Protein 8IPK (pdb70)

Structure (mmCIF, N/CA/C/O backbone):
data_8IPK
#
_entry.id   8IPK
#
_cell.length_a   70.506
_cell.length_b   70.506
_cell.length_c   134.674
_cell.angle_alpha   90.00
_cell.angle_beta   90.00
_cell.angle_gamma   120.00
#
_symmetry.space_group_name_H-M   'P 31 2 1'
#
loop_
_entity.id
_entity.type
_entity.pdbx_description
1 polymer '12S rRNA N4-methylcytidine (m4C) methyltransferase'
2 non-polymer S-ADENOSYLMETHIONINE
3 non-polymer GLYCEROL
4 water water
#
loop_
_atom_site.group_PDB
_atom_site.id
_atom_site.type_symbol
_atom_site.label_atom_id
_atom_site.label_alt_id
_atom_site.label_comp_id
_atom_site.label_asym_id
_atom_site.label_entity_id
_atom_site.label_seq_id
_atom_site.pdbx_PDB_ins_code
_atom_site.Cartn_x
_atom_site.Cartn_y
_atom_site.Cartn_z
_atom_site.occupancy
_atom_site.B_iso_or_equiv
_atom_site.auth_seq_id
_atom_site.auth_comp_id
_atom_site.auth_asym_id
_atom_site.auth_atom_id
_atom_site.pdbx_PDB_model_num
ATOM 1 N N . PRO A 1 5 ? -29.628 16.007 29.011 1.00 69.89 5 PRO A N 1
ATOM 2 C CA . PRO A 1 5 ? -30.887 15.597 28.380 1.00 66.34 5 PRO A CA 1
ATOM 3 C C . PRO A 1 5 ? -31.866 16.770 28.234 1.00 67.76 5 PRO A C 1
ATOM 4 O O . PRO A 1 5 ? -31.894 17.658 29.089 1.00 75.94 5 PRO A O 1
ATOM 8 N N . VAL A 1 6 ? -32.662 16.767 27.168 1.00 53.33 6 VAL A N 1
ATOM 9 C CA . VAL A 1 6 ? -33.403 17.956 26.762 1.00 43.57 6 VAL A CA 1
ATOM 10 C C . VAL A 1 6 ? -34.724 18.040 27.515 1.00 40.60 6 VAL A C 1
ATOM 11 O O . VAL A 1 6 ? -35.509 17.085 27.534 1.00 43.15 6 VAL A O 1
ATOM 15 N N . MET A 1 7 ? -34.976 19.196 28.139 1.00 34.65 7 MET A N 1
ATOM 16 C CA . MET A 1 7 ? -36.263 19.480 28.771 1.00 40.99 7 MET A CA 1
ATOM 17 C C . MET A 1 7 ? -36.687 18.361 29.719 1.00 41.10 7 MET A C 1
ATOM 18 O O . MET A 1 7 ? -37.857 17.972 29.773 1.00 37.65 7 MET A O 1
ATOM 23 N N . VAL A 1 8 ? -35.721 17.836 30.477 1.00 42.49 8 VAL A N 1
ATOM 24 C CA . VAL A 1 8 ? -35.997 16.697 31.352 1.00 42.06 8 VAL A CA 1
ATOM 25 C C . VAL A 1 8 ? -37.164 17.010 32.273 1.00 40.78 8 VAL A C 1
ATOM 26 O O . VAL A 1 8 ? -38.120 16.232 32.382 1.00 37.88 8 VAL A O 1
ATOM 30 N N . ASP A 1 9 ? -37.105 18.163 32.941 1.00 43.15 9 ASP A N 1
ATOM 31 C CA . ASP A 1 9 ? -38.164 18.548 33.870 1.00 44.05 9 ASP A CA 1
ATOM 32 C C . ASP A 1 9 ? -39.518 18.592 33.173 1.00 34.88 9 ASP A C 1
ATOM 33 O O . ASP A 1 9 ? -40.523 18.106 33.706 1.00 39.86 9 ASP A O 1
ATOM 38 N N . GLU A 1 10 ? -39.566 19.184 31.980 1.00 36.93 10 GLU A N 1
ATOM 39 C CA . GLU A 1 10 ? -40.829 19.274 31.257 1.00 39.87 10 GLU A CA 1
ATOM 40 C C . GLU A 1 10 ? -41.314 17.896 30.826 1.00 33.69 10 GLU A C 1
ATOM 41 O O . GLU A 1 10 ? -42.511 17.597 30.920 1.00 35.78 10 GLU A O 1
ATOM 47 N N . VAL A 1 11 ? -40.396 17.040 30.369 1.00 34.98 11 VAL A N 1
ATOM 48 C CA . VAL A 1 11 ? -40.768 15.677 29.994 1.00 34.96 11 VAL A CA 1
ATOM 49 C C . VAL A 1 11 ? -41.413 14.957 31.169 1.00 36.17 11 VAL A C 1
ATOM 50 O O . VAL A 1 11 ? -42.516 14.406 31.055 1.00 33.28 11 VAL A O 1
ATOM 54 N N . VAL A 1 12 ? -40.726 14.934 32.315 1.00 38.30 12 VAL A N 1
ATOM 55 C CA . VAL A 1 12 ? -41.267 14.242 33.480 1.00 37.50 12 VAL A CA 1
ATOM 56 C C . VAL A 1 12 ? -42.581 14.875 33.902 1.00 41.11 12 VAL A C 1
ATOM 57 O O . VAL A 1 12 ? -43.533 14.180 34.278 1.00 43.96 12 VAL A O 1
ATOM 61 N N . HIS A 1 13 ? -42.656 16.206 33.832 1.00 38.92 13 HIS A N 1
ATOM 62 C CA . HIS A 1 13 ? -43.893 16.901 34.163 1.00 44.14 13 HIS A CA 1
ATOM 63 C C . HIS A 1 13 ? -45.028 16.470 33.242 1.00 46.18 13 HIS A C 1
ATOM 64 O O . HIS A 1 13 ? -46.123 16.127 33.704 1.00 48.72 13 HIS A O 1
ATOM 71 N N . CYS A 1 14 ? -44.777 16.473 31.931 1.00 46.15 14 CYS A N 1
ATOM 72 C CA . CYS A 1 14 ? -45.803 16.072 30.976 1.00 40.06 14 CYS A CA 1
ATOM 73 C C . CYS A 1 14 ? -46.169 14.605 31.131 1.00 40.97 14 CYS A C 1
ATOM 74 O O . CYS A 1 14 ? -47.342 14.243 31.019 1.00 47.54 14 CYS A O 1
ATOM 77 N N . LEU A 1 15 ? -45.182 13.733 31.363 1.00 35.42 15 LEU A N 1
ATOM 78 C CA . LEU A 1 15 ? -45.511 12.325 31.567 1.00 35.75 15 LEU A CA 1
ATOM 79 C C . LEU A 1 15 ? -46.273 12.113 32.863 1.00 39.15 15 LEU A C 1
ATOM 80 O O . LEU A 1 15 ? -47.139 11.230 32.937 1.00 40.27 15 LEU A O 1
ATOM 85 N N . SER A 1 16 ? -45.959 12.901 33.888 1.00 41.48 16 SER A N 1
ATOM 86 C CA . SER A 1 16 ? -46.589 12.795 35.201 1.00 42.06 16 SER A CA 1
ATOM 87 C C . SER A 1 16 ? -46.657 11.349 35.703 1.00 41.84 16 SER A C 1
ATOM 88 O O . SER A 1 16 ? -47.748 10.813 35.916 1.00 44.10 16 SER A O 1
ATOM 91 N N . PRO A 1 17 ? -45.511 10.694 35.897 1.00 40.52 17 PRO A N 1
ATOM 92 C CA . PRO A 1 17 ? -45.528 9.292 36.338 1.00 37.07 17 PRO A CA 1
ATOM 93 C C . PRO A 1 17 ? -46.103 9.156 37.738 1.00 39.88 17 PRO A C 1
ATOM 94 O O . PRO A 1 17 ? -45.737 9.900 38.649 1.00 42.24 17 PRO A O 1
ATOM 98 N N . GLN A 1 18 ? -46.992 8.183 37.905 1.00 34.09 18 GLN A N 1
ATOM 99 C CA . GLN A 1 18 ? -47.584 7.868 39.193 1.00 41.08 18 GLN A CA 1
ATOM 100 C C . GLN A 1 18 ? -47.289 6.418 39.561 1.00 45.45 18 GLN A C 1
ATOM 101 O O . GLN A 1 18 ? -46.855 5.612 38.734 1.00 43.86 18 GLN A O 1
ATOM 107 N N . LYS A 1 19 ? -47.520 6.105 40.835 1.00 39.44 19 LYS A N 1
ATOM 108 C CA . LYS A 1 19 ? -47.360 4.754 41.352 1.00 43.36 19 LYS A CA 1
ATOM 109 C C . LYS A 1 19 ? -48.184 3.750 40.547 1.00 43.66 19 LYS A C 1
ATOM 110 O O . LYS A 1 19 ? -49.347 3.993 40.221 1.00 44.23 19 LYS A O 1
ATOM 116 N N . GLY A 1 20 ? -47.573 2.611 40.229 1.00 37.32 20 GLY A N 1
ATOM 117 C CA . GLY A 1 20 ? -48.278 1.521 39.575 1.00 41.07 20 GLY A CA 1
ATOM 118 C C . GLY A 1 20 ? -48.443 1.639 38.075 1.00 41.59 20 GLY A C 1
ATOM 119 O O . GLY A 1 20 ? -49.138 0.809 37.479 1.00 46.26 20 GLY A O 1
ATOM 120 N N . GLN A 1 21 ? -47.824 2.629 37.442 1.00 36.11 21 GLN A N 1
ATOM 121 C CA . GLN A 1 21 ? -48.015 2.893 36.023 1.00 35.72 21 GLN A CA 1
ATOM 122 C C . GLN A 1 21 ? -46.889 2.276 35.187 1.00 38.43 21 GLN A C 1
ATOM 123 O O . GLN A 1 21 ? -45.861 1.833 35.710 1.00 33.96 21 GLN A O 1
ATOM 129 N N . ILE A 1 22 ? -47.105 2.249 33.863 1.00 31.09 22 ILE A N 1
ATOM 130 C CA . ILE A 1 22 ? -46.242 1.551 32.911 1.00 26.33 22 ILE A CA 1
ATOM 131 C C . ILE A 1 22 ? -45.874 2.505 31.781 1.00 27.66 22 ILE A C 1
ATOM 132 O O . ILE A 1 22 ? -46.754 3.169 31.223 1.00 28.52 22 ILE A O 1
ATOM 137 N N . PHE A 1 23 ? -44.586 2.527 31.409 1.00 26.29 23 PHE A N 1
ATOM 138 C CA . PHE A 1 23 ? -44.047 3.500 30.460 1.00 27.96 23 PHE A CA 1
ATOM 139 C C . PHE A 1 23 ? -43.183 2.837 29.400 1.00 29.48 23 PHE A C 1
ATOM 140 O O . PHE A 1 23 ? -42.594 1.773 29.622 1.00 26.50 23 PHE A O 1
ATOM 148 N N . LEU A 1 24 ? -43.128 3.486 28.235 1.00 24.88 24 LEU A N 1
ATOM 149 C CA . LEU A 1 24 ? -42.231 3.118 27.145 1.00 22.82 24 LEU A CA 1
ATOM 150 C C . LEU A 1 24 ? -41.396 4.336 26.773 1.00 25.14 24 LEU A C 1
ATOM 151 O O . LEU A 1 24 ? -41.935 5.357 26.338 1.00 25.46 24 LEU A O 1
ATOM 156 N N . ASP A 1 25 ? -40.088 4.225 26.942 1.00 22.92 25 ASP A N 1
ATOM 157 C CA . ASP A 1 25 ? -39.140 5.223 26.473 1.00 23.96 25 ASP A CA 1
ATOM 158 C C . ASP A 1 25 ? -38.594 4.650 25.167 1.00 25.82 25 ASP A C 1
ATOM 159 O O . ASP A 1 25 ? -37.804 3.702 25.184 1.00 24.22 25 ASP A O 1
ATOM 164 N N . MET A 1 26 ? -39.065 5.185 24.028 1.00 22.40 26 MET A N 1
ATOM 165 C CA . MET A 1 26 ? -38.679 4.636 22.730 1.00 21.53 26 MET A CA 1
ATOM 166 C C . MET A 1 26 ? -37.282 5.046 22.291 1.00 23.54 26 MET A C 1
ATOM 167 O O . MET A 1 26 ? -36.788 4.512 21.289 1.00 21.71 26 MET A O 1
ATOM 172 N N . THR A 1 27 ? -36.629 5.940 23.032 1.00 17.23 27 THR A N 1
ATOM 173 C CA . THR A 1 27 ? -35.369 6.541 22.641 1.00 18.71 27 THR A CA 1
ATOM 174 C C . THR A 1 27 ? -34.479 6.647 23.879 1.00 18.67 27 THR A C 1
ATOM 175 O O . THR A 1 27 ? -34.107 7.731 24.321 1.00 19.45 27 THR A O 1
ATOM 179 N N . PHE A 1 28 ? -34.142 5.493 24.463 1.00 20.53 28 PHE A N 1
ATOM 180 C CA . PHE A 1 28 ? -33.499 5.495 25.773 1.00 23.06 28 PHE A CA 1
ATOM 181 C C . PHE A 1 28 ? -32.219 6.330 25.776 1.00 21.78 28 PHE A C 1
ATOM 182 O O . PHE A 1 28 ? -31.956 7.068 26.732 1.00 21.22 28 PHE A O 1
ATOM 190 N N . GLY A 1 29 ? -31.408 6.228 24.724 1.00 20.48 29 GLY A N 1
ATOM 191 C CA . GLY A 1 29 ? -30.202 7.053 24.666 1.00 21.65 29 GLY A CA 1
ATOM 192 C C . GLY A 1 29 ? -29.244 6.762 25.817 1.00 24.34 29 GLY A C 1
ATOM 193 O O . GLY A 1 29 ? -28.890 5.614 26.092 1.00 21.34 29 GLY A O 1
ATOM 194 N N . SER A 1 30 ? -28.810 7.811 26.513 1.00 25.59 30 SER A N 1
ATOM 195 C CA . SER A 1 30 ? -27.961 7.617 27.685 1.00 25.82 30 SER A CA 1
ATOM 196 C C . SER A 1 30 ? -28.763 7.318 28.940 1.00 29.12 30 SER A C 1
ATOM 197 O O . SER A 1 30 ? -28.171 7.117 30.004 1.00 28.82 30 SER A O 1
ATOM 200 N N . GLY A 1 31 ? -30.086 7.276 28.839 1.00 26.45 31 GLY A N 1
ATOM 201 C CA . GLY A 1 31 ? -30.926 7.003 29.969 1.00 26.24 31 GLY A CA 1
ATOM 202 C C . GLY A 1 31 ? -31.356 8.219 30.749 1.00 29.50 31 GLY A C 1
ATOM 203 O O . GLY A 1 31 ? -31.986 8.060 31.799 1.00 27.42 31 GLY A O 1
ATOM 204 N N . GLY A 1 32 ? -31.033 9.425 30.270 1.00 29.62 32 GLY A N 1
ATOM 205 C CA . GLY A 1 32 ? -31.309 10.623 31.050 1.00 30.90 32 GLY A CA 1
ATOM 206 C C . GLY A 1 32 ? -32.767 10.744 31.435 1.00 26.64 32 GLY A C 1
ATOM 207 O O . GLY A 1 32 ? -33.101 10.922 32.607 1.00 26.65 32 GLY A O 1
ATOM 208 N N . HIS A 1 33 ? -33.662 10.641 30.452 1.00 22.04 33 HIS A N 1
ATOM 209 C CA . HIS A 1 33 ? -35.080 10.788 30.756 1.00 24.07 33 HIS A CA 1
ATOM 210 C C . HIS A 1 33 ? -35.591 9.625 31.587 1.00 27.22 33 HIS A C 1
ATOM 211 O O . HIS A 1 33 ? -36.330 9.836 32.553 1.00 28.74 33 HIS A O 1
ATOM 218 N N . THR A 1 34 ? -35.218 8.390 31.230 1.00 25.00 34 THR A N 1
ATOM 219 C CA . THR A 1 34 ? -35.696 7.245 32.002 1.00 21.59 34 THR A CA 1
ATOM 220 C C . THR A 1 34 ? -35.275 7.345 33.464 1.00 25.72 34 THR A C 1
ATOM 221 O O . THR A 1 34 ? -36.069 7.049 34.360 1.00 26.24 34 THR A O 1
ATOM 225 N N . LYS A 1 35 ? -34.035 7.770 33.727 1.00 29.02 35 LYS A N 1
ATOM 226 C CA . LYS A 1 35 ? -33.592 7.904 35.113 1.00 29.20 35 LYS A CA 1
ATOM 227 C C . LYS A 1 35 ? -34.388 8.981 35.841 1.00 32.18 35 LYS A C 1
ATOM 228 O O . LYS A 1 35 ? -34.784 8.796 36.997 1.00 32.71 35 LYS A O 1
ATOM 234 N N . ALA A 1 36 ? -34.641 10.110 35.175 1.00 30.29 36 ALA A N 1
ATOM 235 C CA . ALA A 1 36 ? -35.424 11.174 35.800 1.00 34.49 36 ALA A CA 1
ATOM 236 C C . ALA A 1 36 ? -36.841 10.711 36.115 1.00 36.09 36 ALA A C 1
ATOM 237 O O . ALA A 1 36 ? -37.401 11.073 37.159 1.00 33.67 36 ALA A O 1
ATOM 239 N N . ILE A 1 37 ? -37.439 9.908 35.228 1.00 30.03 37 ILE A N 1
ATOM 240 C CA . ILE A 1 37 ? -38.753 9.344 35.527 1.00 29.72 37 ILE A CA 1
ATOM 241 C C . ILE A 1 37 ? -38.681 8.470 36.776 1.00 32.81 37 ILE A C 1
ATOM 242 O O . ILE A 1 37 ? -39.526 8.573 37.674 1.00 30.92 37 ILE A O 1
ATOM 247 N N . LEU A 1 38 ? -37.653 7.614 36.861 1.00 30.30 38 LEU A N 1
ATOM 248 C CA . LEU A 1 38 ? -37.512 6.725 38.014 1.00 29.45 38 LEU A CA 1
ATOM 249 C C . LEU A 1 38 ? -37.297 7.504 39.305 1.00 35.80 38 LEU A C 1
ATOM 250 O O . LEU A 1 38 ? -37.826 7.132 40.358 1.00 39.81 38 LEU A O 1
ATOM 255 N N . GLN A 1 39 ? -36.497 8.568 39.253 1.00 37.46 39 GLN A N 1
ATOM 256 C CA . GLN A 1 39 ? -36.299 9.381 40.446 1.00 42.81 39 GLN A CA 1
ATOM 257 C C . GLN A 1 39 ? -37.601 10.027 40.898 1.00 44.11 39 GLN A C 1
ATOM 258 O O . GLN A 1 39 ? -37.820 10.199 42.100 1.00 46.06 39 GLN A O 1
ATOM 264 N N . LYS A 1 40 ? -38.479 10.377 39.957 1.00 38.99 40 LYS A N 1
ATOM 265 C CA . LYS A 1 40 ? -39.764 10.962 40.326 1.00 40.43 40 LYS A CA 1
ATOM 266 C C . LYS A 1 40 ? -40.680 9.917 40.945 1.00 44.02 40 LYS A C 1
ATOM 267 O O . LYS A 1 40 ? -41.305 10.159 41.984 1.00 44.21 40 LYS A O 1
ATOM 273 N N . GLU A 1 41 ? -40.774 8.748 40.318 1.00 35.67 41 GLU A N 1
ATOM 274 C CA . GLU A 1 41 ? -41.621 7.674 40.824 1.00 38.89 41 GLU A CA 1
ATOM 275 C C . GLU A 1 41 ? -40.937 6.362 40.475 1.00 37.38 41 GLU A C 1
ATOM 276 O O . GLU A 1 41 ? -40.853 6.008 39.301 1.00 35.12 41 GLU A O 1
ATOM 282 N N . SER A 1 42 ? -40.450 5.645 41.486 1.00 35.57 42 SER A N 1
ATOM 283 C CA . SER A 1 42 ? -39.758 4.391 41.232 1.00 36.52 42 SER A CA 1
ATOM 284 C C . SER A 1 42 ? -40.691 3.190 41.176 1.00 39.42 42 SER A 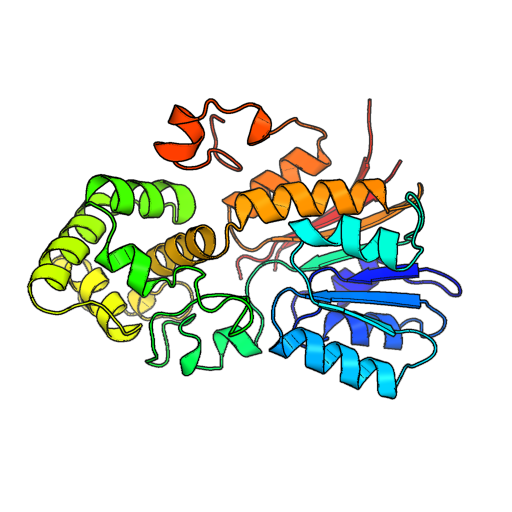C 1
ATOM 285 O O . SER A 1 42 ? -40.282 2.134 40.680 1.00 42.63 42 SER A O 1
ATOM 288 N N . ASP A 1 43 ? -41.926 3.309 41.668 1.00 37.24 43 ASP A N 1
ATOM 289 C CA . ASP A 1 43 ? -42.860 2.180 41.626 1.00 40.74 43 ASP A CA 1
ATOM 290 C C . ASP A 1 43 ? -43.561 2.155 40.269 1.00 37.28 43 ASP A C 1
ATOM 291 O O . ASP A 1 43 ? -44.758 2.418 40.133 1.00 41.25 43 ASP A O 1
ATOM 296 N N . ILE A 1 44 ? -42.783 1.814 39.246 1.00 35.14 44 ILE A N 1
ATOM 297 C CA . ILE A 1 44 ? -43.258 1.807 37.869 1.00 29.62 44 ILE A CA 1
ATOM 298 C C . ILE A 1 44 ? -42.655 0.611 37.145 1.00 37.17 44 ILE A C 1
ATOM 299 O O . ILE A 1 44 ? -41.775 -0.083 37.654 1.00 31.79 44 ILE A O 1
ATOM 304 N N . VAL A 1 45 ? -43.143 0.381 35.935 1.00 32.67 45 VAL A N 1
ATOM 305 C CA . VAL A 1 45 ? -42.492 -0.508 34.981 1.00 32.01 45 VAL A CA 1
ATOM 306 C C . VAL A 1 45 ? -42.224 0.321 33.737 1.00 31.39 45 VAL A C 1
ATOM 307 O O . VAL A 1 45 ? -43.109 1.057 33.286 1.00 30.27 45 VAL A O 1
ATOM 311 N N . LEU A 1 46 ? -41.006 0.226 33.199 1.00 27.30 46 LEU A N 1
ATOM 312 C CA . LEU A 1 46 ? -40.610 1.038 32.059 1.00 24.08 46 LEU A CA 1
ATOM 313 C C . LEU A 1 46 ? -39.849 0.173 31.063 1.00 25.27 46 LEU A C 1
ATOM 314 O O . LEU A 1 46 ? -38.829 -0.433 31.413 1.00 26.80 46 LEU A O 1
ATOM 319 N N . TYR A 1 47 ? -40.361 0.106 29.838 1.00 23.67 47 TYR A N 1
ATOM 320 C CA . TYR A 1 47 ? -39.664 -0.524 28.726 1.00 22.71 47 TYR A CA 1
ATOM 321 C C . TYR A 1 47 ? -38.786 0.511 28.047 1.00 28.48 47 TYR A C 1
ATOM 322 O O . TYR A 1 47 ? -39.270 1.589 27.668 1.00 24.75 47 TYR A O 1
ATOM 331 N N . ALA A 1 48 ? -37.500 0.182 27.907 1.00 26.97 48 ALA A N 1
ATOM 332 C CA . ALA A 1 48 ? -36.484 1.104 27.403 1.00 23.70 48 ALA A CA 1
ATOM 333 C C . ALA A 1 48 ? -35.957 0.570 26.075 1.00 26.00 48 ALA A C 1
ATOM 334 O O . ALA A 1 48 ? -35.239 -0.437 26.044 1.00 22.36 48 ALA A O 1
ATOM 336 N N . LEU A 1 49 ? -36.308 1.248 24.985 1.00 20.44 49 LEU A N 1
ATOM 337 C CA . LEU A 1 49 ? -35.962 0.832 23.633 1.00 19.54 49 LEU A CA 1
ATOM 338 C C . LEU A 1 49 ? -34.920 1.763 23.019 1.00 18.06 49 LEU A C 1
ATOM 339 O O . LEU A 1 49 ? -34.940 2.981 23.244 1.00 21.96 49 LEU A O 1
ATOM 344 N N . ASP A 1 50 ? -34.037 1.191 22.194 1.00 18.13 50 ASP A N 1
ATOM 345 C CA . ASP A 1 50 ? -33.155 2.005 21.357 1.00 20.76 50 ASP A CA 1
ATOM 346 C C . ASP A 1 50 ? -32.651 1.129 20.221 1.00 18.42 50 ASP A C 1
ATOM 347 O O . ASP A 1 50 ? -32.415 -0.062 20.414 1.00 17.74 50 ASP A O 1
ATOM 352 N N . ARG A 1 51 ? -32.458 1.722 19.039 1.00 17.56 51 ARG A N 1
ATOM 353 C CA . ARG A 1 51 ? -31.858 0.949 17.951 1.00 16.10 51 ARG A CA 1
ATOM 354 C C . ARG A 1 51 ? -30.349 0.840 18.067 1.00 16.80 51 ARG A C 1
ATOM 355 O O . ARG A 1 51 ? -29.744 0.002 17.380 1.00 17.97 51 ARG A O 1
ATOM 363 N N . ASP A 1 52 ? -29.735 1.648 18.919 1.00 17.76 52 ASP A N 1
ATOM 364 C CA . ASP A 1 52 ? -28.279 1.683 19.025 1.00 16.56 52 ASP A CA 1
ATOM 365 C C . ASP A 1 52 ? -27.799 0.690 20.085 1.00 17.11 52 ASP A C 1
ATOM 366 O O . ASP A 1 52 ? -28.145 0.846 21.263 1.00 18.75 52 ASP A O 1
ATOM 371 N N . PRO A 1 53 ? -26.980 -0.314 19.724 1.00 18.04 53 PRO A N 1
ATOM 372 C CA . PRO A 1 53 ? -26.365 -1.184 20.748 1.00 19.39 53 PRO A CA 1
ATOM 373 C C . PRO A 1 53 ? -25.755 -0.457 21.935 1.00 23.14 53 PRO A C 1
ATOM 374 O O . PRO A 1 53 ? -25.871 -0.925 23.076 1.00 20.68 53 PRO A O 1
ATOM 378 N N . THR A 1 54 ? -25.082 0.666 21.700 1.00 23.94 54 THR A N 1
ATOM 379 C CA . THR A 1 54 ? -24.465 1.389 22.808 1.00 22.27 54 THR A CA 1
ATOM 380 C C . THR A 1 54 ? -25.514 1.871 23.805 1.00 17.82 54 THR A C 1
ATOM 381 O O . THR A 1 54 ? -25.325 1.757 25.020 1.00 20.58 54 THR A O 1
ATOM 385 N N . ALA A 1 55 ? -26.633 2.405 23.313 1.00 20.93 55 ALA A N 1
ATOM 386 C CA . ALA A 1 55 ? -27.693 2.842 24.220 1.00 22.12 55 ALA A CA 1
ATOM 387 C C . ALA A 1 55 ? -28.367 1.657 24.896 1.00 22.21 55 ALA A C 1
ATOM 388 O O . ALA A 1 55 ? -28.669 1.705 26.094 1.00 19.90 55 ALA A O 1
ATOM 390 N N . TYR A 1 56 ? -28.628 0.590 24.134 1.00 20.64 56 TYR A N 1
ATOM 391 C CA . TYR A 1 56 ? -29.277 -0.590 24.699 1.00 20.21 56 TYR A CA 1
ATOM 392 C C . TYR A 1 56 ? -28.458 -1.176 25.849 1.00 21.93 56 TYR A C 1
ATOM 393 O O . TYR A 1 56 ? -29.016 -1.606 26.870 1.00 21.31 56 TYR A O 1
ATOM 402 N N . ALA A 1 57 ? -27.125 -1.205 25.710 1.00 21.36 57 ALA A N 1
ATOM 403 C CA . ALA A 1 57 ? -26.317 -1.754 26.803 1.00 21.83 57 ALA A CA 1
ATOM 404 C C . ALA A 1 57 ? -26.409 -0.888 28.058 1.00 23.60 57 ALA A C 1
ATOM 405 O O . ALA A 1 57 ? -26.338 -1.408 29.179 1.00 23.18 57 ALA A O 1
ATOM 407 N N . LEU A 1 58 ? -26.554 0.431 27.900 1.00 23.11 58 LEU A N 1
ATOM 408 C CA . LEU A 1 58 ? -26.774 1.264 29.079 1.00 23.98 58 LEU A CA 1
ATOM 409 C C . LEU A 1 58 ? -28.109 0.940 29.728 1.00 20.80 58 LEU A C 1
ATOM 410 O O . LEU A 1 58 ? -28.210 0.916 30.956 1.00 24.21 58 LEU A O 1
ATOM 415 N N . ALA A 1 59 ? -29.139 0.677 28.919 1.00 19.85 59 ALA A N 1
ATOM 416 C CA . ALA A 1 59 ? -30.435 0.271 29.463 1.00 24.14 59 ALA A CA 1
ATOM 417 C C . ALA A 1 59 ? -30.346 -1.064 30.197 1.00 27.01 59 ALA A C 1
ATOM 418 O O . ALA A 1 59 ? -30.983 -1.244 31.242 1.00 21.74 59 ALA A O 1
ATOM 420 N N . GLU A 1 60 ? -29.578 -2.023 29.662 1.00 21.84 60 GLU A N 1
ATOM 421 C CA . GLU A 1 60 ? -29.393 -3.282 30.381 1.00 22.34 60 GLU A CA 1
ATOM 422 C C . GLU A 1 60 ? -28.685 -3.056 31.716 1.00 23.61 60 GLU A C 1
ATOM 423 O O . GLU A 1 60 ? -29.071 -3.639 32.739 1.00 24.63 60 GLU A O 1
ATOM 429 N N . HIS A 1 61 ? -27.633 -2.228 31.724 1.00 24.73 61 HIS A N 1
ATOM 430 C CA . HIS A 1 61 ? -26.962 -1.888 32.979 1.00 29.29 61 HIS A CA 1
ATOM 431 C C . HIS A 1 61 ? -27.949 -1.290 33.977 1.00 25.37 61 HIS A C 1
ATOM 432 O O . HIS A 1 61 ? -27.982 -1.677 35.151 1.00 26.69 61 HIS A O 1
ATOM 439 N N . LEU A 1 62 ? -28.765 -0.341 33.517 1.00 25.67 62 LEU A N 1
ATOM 440 C CA . LEU A 1 62 ? -29.732 0.285 34.405 1.00 26.29 62 LEU A CA 1
ATOM 441 C C . LEU A 1 62 ? -30.707 -0.749 34.955 1.00 27.68 62 LEU A C 1
ATOM 442 O O . LEU A 1 62 ? -31.110 -0.675 36.123 1.00 26.24 62 LEU A O 1
ATOM 447 N N . SER A 1 63 ? -31.071 -1.744 34.135 1.00 27.28 63 SER A N 1
ATOM 448 C CA . SER A 1 63 ? -31.936 -2.819 34.611 1.00 25.43 63 SER A CA 1
ATOM 449 C C . SER A 1 63 ? -31.296 -3.650 35.719 1.00 27.55 63 SER A C 1
ATOM 450 O O . SER A 1 63 ? -32.016 -4.329 36.466 1.00 27.74 63 SER A O 1
ATOM 453 N N . GLU A 1 64 ? -29.967 -3.616 35.850 1.00 27.38 64 GLU A N 1
ATOM 454 C CA . GLU A 1 64 ? -29.342 -4.325 36.963 1.00 29.15 64 GLU A CA 1
ATOM 455 C C . GLU A 1 64 ? -29.494 -3.558 38.269 1.00 35.43 64 GLU A C 1
ATOM 456 O O . GLU A 1 64 ? -29.539 -4.169 39.346 1.00 32.36 64 GLU A O 1
ATOM 462 N N . LEU A 1 65 ? -29.583 -2.227 38.195 1.00 32.79 65 LEU A N 1
ATOM 463 C CA . LEU A 1 65 ? -29.881 -1.437 39.385 1.00 34.48 65 LEU A CA 1
ATOM 464 C C . LEU A 1 65 ? -31.377 -1.375 39.656 1.00 32.28 65 LEU A C 1
ATOM 465 O O . LEU A 1 65 ? -31.792 -1.342 40.816 1.00 35.77 65 LEU A O 1
ATOM 470 N N . TYR A 1 66 ? -32.205 -1.364 38.613 1.00 29.00 66 TYR A N 1
ATOM 471 C CA . TYR A 1 66 ? -33.660 -1.325 38.757 1.00 29.77 66 TYR A CA 1
ATOM 472 C C . TYR A 1 66 ? -34.276 -2.575 38.131 1.00 32.55 66 TYR A C 1
ATOM 473 O O . TYR A 1 66 ? -34.992 -2.485 37.122 1.00 37.79 66 TYR A O 1
ATOM 482 N N . PRO A 1 67 ? -34.030 -3.756 38.712 1.00 29.62 67 PRO A N 1
ATOM 483 C CA . PRO A 1 67 ? -34.538 -4.993 38.092 1.00 30.68 67 PRO A CA 1
ATOM 484 C C . PRO A 1 67 ? -36.052 -5.121 38.112 1.00 35.98 67 PRO A C 1
ATOM 485 O O . PRO A 1 67 ? -36.620 -5.702 37.181 1.00 29.94 67 PRO A O 1
ATOM 489 N N . LYS A 1 68 ? -36.728 -4.598 39.138 1.00 35.76 68 LYS A N 1
ATOM 490 C CA . LYS A 1 68 ? -38.188 -4.643 39.162 1.00 36.49 68 LYS A CA 1
ATOM 491 C C . LYS A 1 68 ? -38.795 -3.799 38.046 1.00 35.25 68 LYS A C 1
ATOM 492 O O . LYS A 1 68 ? -39.865 -4.132 37.527 1.00 41.54 68 LYS A O 1
ATOM 498 N N . GLN A 1 69 ? -38.125 -2.719 37.656 1.00 27.82 69 GLN A N 1
ATOM 499 C CA . GLN A 1 69 ? -38.717 -1.689 36.810 1.00 32.57 69 GLN A CA 1
ATOM 500 C C . GLN A 1 69 ? -38.349 -1.808 35.332 1.00 35.72 69 GLN A C 1
ATOM 501 O O . GLN A 1 69 ? -39.243 -1.811 34.479 1.00 35.02 69 GLN A O 1
ATOM 507 N N . ILE A 1 70 ? -37.056 -1.899 35.007 1.00 30.59 70 ILE A N 1
ATOM 508 C CA . ILE A 1 70 ? -36.572 -1.658 33.646 1.00 27.16 70 ILE A CA 1
ATOM 509 C C . ILE A 1 70 ? -36.607 -2.944 32.831 1.00 27.35 70 ILE A C 1
ATOM 510 O O . ILE A 1 70 ? -36.180 -4.007 33.297 1.00 29.29 70 ILE A O 1
ATOM 515 N N . ARG A 1 71 ? -37.102 -2.839 31.597 1.00 26.42 71 ARG A N 1
ATOM 516 C CA . ARG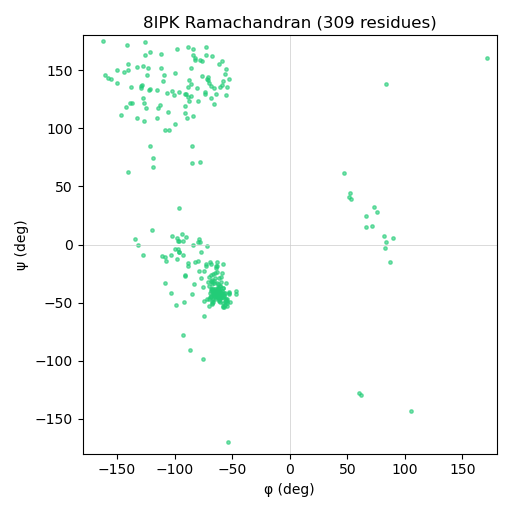 A 1 71 ? -37.044 -3.914 30.613 1.00 27.62 71 ARG A CA 1
ATOM 517 C C . ARG A 1 71 ? -36.405 -3.338 29.358 1.00 27.42 71 ARG A C 1
ATOM 518 O O . ARG A 1 71 ? -37.032 -2.548 28.639 1.00 24.07 71 ARG A O 1
ATOM 526 N N . ALA A 1 72 ? -35.155 -3.714 29.104 1.00 23.07 72 ALA A N 1
ATOM 527 C CA . ALA A 1 72 ? -34.396 -3.125 28.011 1.00 24.08 72 ALA A CA 1
ATOM 528 C C . ALA A 1 72 ? -34.658 -3.885 26.719 1.00 25.04 72 ALA A C 1
ATOM 529 O O . ALA A 1 72 ? -34.756 -5.114 26.716 1.00 25.86 72 ALA A O 1
ATOM 531 N N . MET A 1 73 ? -34.746 -3.145 25.618 1.00 20.96 73 MET A N 1
ATOM 532 C CA . MET A 1 73 ? -35.073 -3.707 24.314 1.00 23.00 73 MET A CA 1
ATOM 533 C C . MET A 1 73 ? -34.179 -3.087 23.254 1.00 21.41 73 MET A C 1
ATOM 534 O O . MET A 1 73 ? -33.994 -1.865 23.222 1.00 18.29 73 MET A O 1
ATOM 539 N N . LEU A 1 74 ? -33.650 -3.927 22.375 1.00 17.20 74 LEU A N 1
ATOM 540 C CA . LEU A 1 74 ? -32.776 -3.488 21.287 1.00 18.70 74 LEU A CA 1
ATOM 541 C C . LEU A 1 74 ? -33.563 -3.557 19.986 1.00 18.57 74 LEU A C 1
ATOM 542 O O . LEU A 1 74 ? -33.946 -4.642 19.538 1.00 18.63 74 LEU A O 1
ATOM 547 N N . GLY A 1 75 ? -33.812 -2.399 19.385 1.00 19.45 75 GLY A N 1
ATOM 548 C CA . GLY A 1 75 ? -34.599 -2.402 18.171 1.00 19.50 75 GLY A CA 1
ATOM 549 C C . GLY A 1 75 ? -34.994 -1.034 17.673 1.00 16.35 75 GLY A C 1
ATOM 550 O O . GLY A 1 75 ? -34.974 -0.047 18.415 1.00 18.02 75 GLY A O 1
ATOM 551 N N . GLN A 1 76 ? -35.346 -0.987 16.392 1.00 16.34 76 GLN A N 1
ATOM 552 C CA . GLN A 1 76 ? -35.846 0.210 15.745 1.00 19.34 76 GLN A CA 1
ATOM 553 C C . GLN A 1 76 ? -37.310 0.449 16.112 1.00 20.85 76 GLN A C 1
ATOM 554 O O . GLN A 1 76 ? -38.025 -0.466 16.536 1.00 20.25 76 GLN A O 1
ATOM 560 N N . PHE A 1 77 ? -37.754 1.705 15.951 1.00 17.96 77 PHE A N 1
ATOM 561 C CA . PHE A 1 77 ? -39.184 1.994 16.049 1.00 18.52 77 PHE A CA 1
ATOM 562 C C . PHE A 1 77 ? -39.983 0.990 15.229 1.00 20.03 77 PHE A C 1
ATOM 563 O O . PHE A 1 77 ? -41.034 0.505 15.664 1.00 20.67 77 PHE A O 1
ATOM 571 N N . SER A 1 78 ? -39.507 0.680 14.021 1.00 19.32 78 SER A N 1
ATOM 572 C CA . SER A 1 78 ? -40.264 -0.201 13.146 1.00 23.17 78 SER A CA 1
ATOM 573 C C . SER A 1 78 ? -40.299 -1.631 13.661 1.00 25.85 78 SER A C 1
ATOM 574 O O . SER A 1 78 ? -41.121 -2.421 13.186 1.00 23.78 78 SER A O 1
ATOM 577 N N . GLN A 1 79 ? -39.427 -1.978 14.609 1.00 19.24 79 GLN A N 1
ATOM 578 C CA . GLN A 1 79 ? -39.405 -3.299 15.213 1.00 22.16 79 GLN A CA 1
ATOM 579 C C . GLN A 1 79 ? -40.106 -3.322 16.563 1.00 24.03 79 GLN A C 1
ATOM 580 O O . GLN A 1 79 ? -40.260 -4.399 17.146 1.00 25.48 79 GLN A O 1
ATOM 586 N N . ALA A 1 80 ? -40.569 -2.164 17.050 1.00 21.04 80 ALA A N 1
ATOM 587 C CA . ALA A 1 80 ? -41.036 -2.061 18.430 1.00 22.78 80 ALA A CA 1
ATOM 588 C C . ALA A 1 80 ? -42.322 -2.853 18.655 1.00 28.82 80 ALA A C 1
ATOM 589 O O . ALA A 1 80 ? -42.492 -3.475 19.711 1.00 23.56 80 ALA A O 1
ATOM 591 N N . GLU A 1 81 ? -43.237 -2.854 17.681 1.00 24.37 81 GLU A N 1
ATOM 592 C CA . GLU A 1 81 ? -44.488 -3.583 17.870 1.00 27.86 81 GLU A CA 1
ATOM 593 C C . GLU A 1 81 ? -44.222 -5.071 18.059 1.00 25.09 81 GLU A C 1
ATOM 594 O O . GLU A 1 81 ? -44.782 -5.711 18.960 1.00 25.01 81 GLU A O 1
ATOM 600 N N . ALA A 1 82 ? -43.370 -5.639 17.204 1.00 22.77 82 ALA A N 1
ATOM 601 C CA . ALA A 1 82 ? -43.021 -7.053 17.331 1.00 28.01 82 ALA A CA 1
ATOM 602 C C . ALA A 1 82 ? -42.331 -7.336 18.660 1.00 32.40 82 ALA A C 1
ATOM 603 O O . ALA A 1 82 ? -42.633 -8.335 19.327 1.00 31.47 82 ALA A O 1
ATOM 605 N N . LEU A 1 83 ? -41.395 -6.470 19.054 1.00 26.30 83 LEU A N 1
ATOM 606 C CA . LEU A 1 83 ? -40.693 -6.645 20.320 1.00 27.95 83 LEU A CA 1
ATOM 607 C C . LEU A 1 83 ? -41.669 -6.631 21.489 1.00 30.39 83 LEU A C 1
ATOM 608 O O . LEU A 1 83 ? -41.614 -7.491 22.374 1.00 28.46 83 LEU A O 1
ATOM 613 N N . LEU A 1 84 ? -42.595 -5.676 21.494 1.00 29.70 84 LEU A N 1
ATOM 614 C CA . LEU A 1 84 ? -43.527 -5.570 22.609 1.00 28.20 84 LEU A CA 1
ATOM 615 C C . LEU A 1 84 ? -44.454 -6.777 22.671 1.00 32.65 84 LEU A C 1
ATOM 616 O O . LEU A 1 84 ? -44.728 -7.307 23.758 1.00 34.17 84 LEU A O 1
ATOM 621 N N . MET A 1 85 ? -44.947 -7.227 21.518 1.00 28.52 85 MET A N 1
ATOM 622 C CA . MET A 1 85 ? -45.833 -8.388 21.510 1.00 32.48 85 MET A CA 1
ATOM 623 C C . MET A 1 85 ? -45.102 -9.634 21.983 1.00 32.09 85 MET A C 1
ATOM 624 O O . MET A 1 85 ? -45.663 -10.454 22.723 1.00 32.51 85 MET A O 1
ATOM 629 N N . LYS A 1 86 ? -43.845 -9.793 21.574 1.00 31.02 86 LYS A N 1
ATOM 630 C CA . LYS A 1 86 ? -43.074 -10.944 22.025 1.00 33.77 86 LYS A CA 1
ATOM 631 C C . LYS A 1 86 ? -42.786 -10.865 23.518 1.00 29.53 86 LYS A C 1
ATOM 632 O O . LYS A 1 86 ? -42.699 -11.901 24.185 1.00 34.24 86 LYS A O 1
ATOM 638 N N . ALA A 1 87 ? -42.670 -9.653 24.062 1.00 33.36 87 ALA A N 1
ATOM 639 C CA . ALA A 1 87 ? -42.526 -9.441 25.501 1.00 39.61 87 ALA A CA 1
ATOM 640 C C . ALA A 1 87 ? -43.850 -9.556 26.260 1.00 38.98 87 ALA A C 1
ATOM 641 O O . ALA A 1 87 ? -43.876 -9.314 27.470 1.00 39.99 87 ALA A O 1
ATOM 643 N N . GLY A 1 88 ? -44.940 -9.913 25.590 1.00 34.60 88 GLY A N 1
ATOM 644 C CA . GLY A 1 88 ? -46.213 -10.068 26.261 1.00 40.94 88 GLY A CA 1
ATOM 645 C C . GLY A 1 88 ? -46.998 -8.791 26.461 1.00 38.65 88 GLY A C 1
ATOM 646 O O . GLY A 1 88 ? -48.076 -8.838 27.067 1.00 35.76 88 GLY A O 1
ATOM 647 N N . VAL A 1 89 ? -46.505 -7.654 25.979 1.00 34.12 89 VAL A N 1
ATOM 648 C CA . VAL A 1 89 ? -47.201 -6.387 26.170 1.00 38.74 89 VAL A CA 1
ATOM 649 C C . VAL A 1 89 ? -48.324 -6.296 25.146 1.00 35.73 89 VAL A C 1
ATOM 650 O O . VAL A 1 89 ? -48.082 -6.388 23.939 1.00 36.21 89 VAL A O 1
ATOM 654 N N . GLN A 1 90 ? -49.527 -6.114 25.618 1.00 34.47 90 GLN A N 1
ATOM 655 C CA . GLN A 1 90 ? -50.763 -5.962 24.870 1.00 36.05 90 GLN A CA 1
ATOM 656 C C . GLN A 1 90 ? -50.984 -4.505 24.464 1.00 35.52 90 GLN A C 1
ATOM 657 O O . GLN A 1 90 ? -50.524 -3.582 25.149 1.00 34.77 90 GLN A O 1
ATOM 663 N N . PRO A 1 91 ? -51.695 -4.278 23.359 1.00 38.45 91 PRO A N 1
ATOM 664 C CA . PRO A 1 91 ? -52.127 -2.912 23.023 1.00 38.02 91 PRO A CA 1
ATOM 665 C C . PRO A 1 91 ? -52.915 -2.274 24.160 1.00 33.41 91 PRO A C 1
ATOM 666 O O . PRO A 1 91 ? -53.568 -2.951 24.952 1.00 31.74 91 PRO A O 1
ATOM 670 N N . GLY A 1 92 ? -52.838 -0.951 24.245 1.00 32.27 92 GLY A N 1
ATOM 671 C CA . GLY A 1 92 ? -53.609 -0.245 25.251 1.00 32.92 92 GLY A CA 1
ATOM 672 C C . GLY A 1 92 ? -53.093 -0.390 26.666 1.00 31.29 92 GLY A C 1
ATOM 673 O O . GLY A 1 92 ? -53.882 -0.346 27.608 1.00 36.92 92 GLY A O 1
ATOM 674 N N . THR A 1 93 ? -51.781 -0.521 26.841 1.00 32.47 93 THR A N 1
ATOM 675 C CA . THR A 1 93 ? -51.166 -0.796 28.132 1.00 31.51 93 TH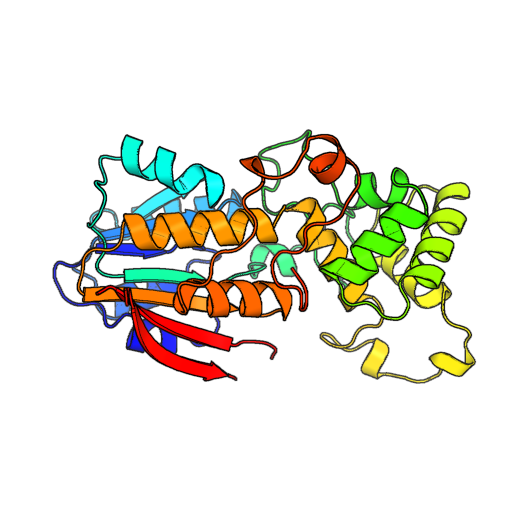R A CA 1
ATOM 676 C C . THR A 1 93 ? -50.520 0.426 28.780 1.00 30.23 93 THR A C 1
ATOM 677 O O . THR A 1 93 ? -50.651 0.625 29.991 1.00 30.93 93 THR A O 1
ATOM 681 N N . PHE A 1 94 ? -49.828 1.255 28.011 1.00 28.50 94 PHE A N 1
ATOM 682 C CA . PHE A 1 94 ? -48.910 2.233 28.586 1.00 30.10 94 PHE A CA 1
ATOM 683 C C . PHE A 1 94 ? -49.621 3.485 29.093 1.00 28.95 94 PHE A C 1
ATOM 684 O O . PHE A 1 94 ? -50.488 4.048 28.421 1.00 29.64 94 PHE A O 1
ATOM 692 N N . ASP A 1 95 ? -49.235 3.921 30.292 1.00 28.00 95 ASP A N 1
ATOM 693 C CA . ASP A 1 95 ? -49.622 5.239 30.781 1.00 30.09 95 ASP A CA 1
ATOM 694 C C . ASP A 1 95 ? -48.849 6.369 30.103 1.00 29.55 95 ASP A C 1
ATOM 695 O O . ASP A 1 95 ? -49.331 7.509 30.072 1.00 27.44 95 ASP A O 1
ATOM 700 N N . GLY A 1 96 ? -47.670 6.086 29.554 1.00 30.24 96 GLY A N 1
ATOM 701 C CA . GLY A 1 96 ? -46.898 7.112 28.879 1.00 27.40 96 GLY A CA 1
ATOM 702 C C . GLY A 1 96 ? -45.908 6.534 27.890 1.00 24.87 96 GLY A C 1
ATOM 703 O O . GLY A 1 96 ? -45.331 5.471 28.128 1.00 25.96 96 GLY A O 1
ATOM 704 N N . VAL A 1 97 ? -45.715 7.222 26.765 1.00 19.88 97 VAL A N 1
ATOM 705 C CA . VAL A 1 97 ? -44.704 6.858 25.778 1.00 21.28 97 VAL A CA 1
ATOM 706 C C . VAL A 1 97 ? -43.886 8.105 25.470 1.00 22.27 97 VAL A C 1
ATOM 707 O O . VAL A 1 97 ? -44.444 9.195 25.310 1.00 21.26 97 VAL A O 1
ATOM 711 N N . LEU A 1 98 ? -42.567 7.946 25.394 1.00 19.22 98 LEU A N 1
ATOM 712 C CA . LEU A 1 98 ? -41.646 9.058 25.194 1.00 16.61 98 LEU A CA 1
ATOM 713 C C . LEU A 1 98 ? -40.840 8.819 23.930 1.00 22.10 98 LEU A C 1
ATOM 714 O O . LEU A 1 98 ? -40.322 7.718 23.722 1.00 21.07 98 LEU A O 1
ATOM 719 N N . MET A 1 99 ? -40.722 9.853 23.099 1.00 18.94 99 MET A N 1
ATOM 720 C CA . MET A 1 99 ? -39.860 9.831 21.922 1.00 20.70 99 MET A CA 1
ATOM 721 C C . MET A 1 99 ? -39.056 11.126 21.906 1.00 24.29 99 MET A C 1
ATOM 722 O O . MET A 1 99 ? -39.602 12.203 21.638 1.00 28.36 99 MET A O 1
ATOM 727 N N . ASP A 1 100 ? -37.768 11.019 22.180 1.00 19.06 100 ASP A N 1
ATOM 728 C CA . ASP A 1 100 ? -36.830 12.138 22.141 1.00 19.89 100 ASP A CA 1
ATOM 729 C C . ASP A 1 100 ? -35.954 11.890 20.912 1.00 23.88 100 ASP A C 1
ATOM 730 O O . ASP A 1 100 ? -35.021 11.089 20.967 1.00 18.69 100 ASP A O 1
ATOM 735 N N . LEU A 1 101 ? -36.274 12.554 19.799 1.00 20.16 101 LEU A N 1
ATOM 736 C CA . LEU A 1 101 ? -35.789 12.100 18.497 1.00 17.31 101 LEU A CA 1
ATOM 737 C C . LEU A 1 101 ? -34.363 12.577 18.220 1.00 23.00 101 LEU A C 1
ATOM 738 O O . LEU A 1 101 ? -33.877 13.556 18.789 1.00 25.91 101 LEU A O 1
ATOM 743 N N . GLY A 1 102 ? -33.699 11.872 17.311 1.00 21.95 102 GLY A N 1
ATOM 744 C CA . GLY A 1 102 ? -32.383 12.287 16.848 1.00 26.18 102 GLY A CA 1
ATOM 745 C C . GLY A 1 102 ? -31.237 11.462 17.407 1.00 23.62 102 GLY A C 1
ATOM 746 O O . GLY A 1 102 ? -31.385 10.251 17.600 1.00 20.85 102 GLY A O 1
ATOM 747 N N . CYS A 1 103 ? -30.108 12.114 17.693 1.00 23.03 103 CYS A N 1
ATOM 748 C CA . CYS A 1 103 ? -28.873 11.462 18.126 1.00 23.94 103 CYS A CA 1
ATOM 749 C C . CYS A 1 103 ? -28.672 11.538 19.628 1.00 25.98 103 CYS A C 1
ATOM 750 O O . CYS A 1 103 ? -28.975 12.553 20.254 1.00 24.62 103 CYS A O 1
ATOM 753 N N . SER A 1 104 ? -28.049 10.497 20.176 1.00 19.52 104 SER A N 1
ATOM 754 C CA . SER A 1 104 ? -27.635 10.512 21.567 1.00 20.01 104 SER A CA 1
ATOM 755 C C . SER A 1 104 ? -26.283 11.205 21.718 1.00 22.31 104 SER A C 1
ATOM 756 O O . SER A 1 104 ? -25.542 11.423 20.748 1.00 21.50 104 SER A O 1
ATOM 759 N N . SER A 1 105 ? -25.986 11.573 22.966 1.00 22.82 105 SER A N 1
ATOM 760 C CA . SER A 1 105 ? -24.662 12.070 23.322 1.00 24.09 105 SER A CA 1
ATOM 761 C C . SER A 1 105 ? -23.568 11.100 22.883 1.00 29.75 105 SER A C 1
ATOM 762 O O . SER A 1 105 ? -22.515 11.525 22.393 1.00 30.98 105 SER A O 1
ATOM 765 N N . MET A 1 106 ? -23.795 9.788 23.051 1.00 27.24 106 MET A N 1
ATOM 766 C CA . MET A 1 106 ? -22.798 8.810 22.618 1.00 28.41 106 MET A CA 1
ATOM 767 C C . MET A 1 106 ? -22.557 8.886 21.113 1.00 24.70 106 MET A C 1
ATOM 768 O O . MET A 1 106 ? -21.415 8.800 20.657 1.00 29.32 106 MET A O 1
ATOM 773 N N . GLN A 1 107 ? -23.622 9.035 20.325 1.00 20.25 107 GLN A N 1
ATOM 774 C CA . GLN A 1 107 ? -23.462 9.097 18.876 1.00 22.74 107 GLN A CA 1
ATOM 775 C C . GLN A 1 107 ? -22.749 10.376 18.449 1.00 23.11 107 GLN A C 1
ATOM 776 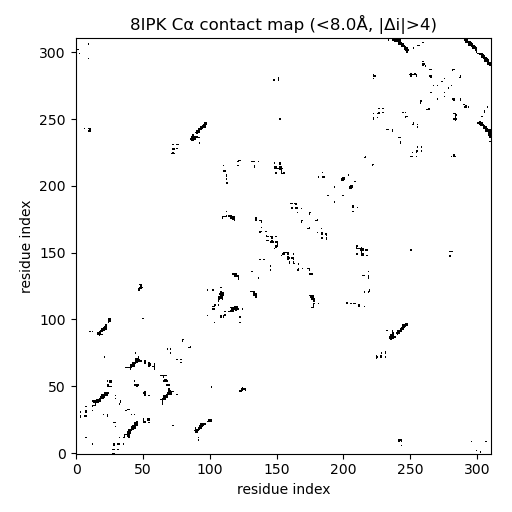O O . GLN A 1 107 ? -21.905 10.352 17.548 1.00 23.61 107 GLN A O 1
ATOM 782 N N . LEU A 1 108 ? -23.076 11.500 19.086 1.00 27.59 108 LEU A N 1
ATOM 783 C CA . LEU A 1 108 ? -22.493 12.779 18.697 1.00 29.04 108 LEU A CA 1
ATOM 784 C C . LEU A 1 108 ? -21.053 12.925 19.170 1.00 29.63 108 LEU A C 1
ATOM 785 O O . LEU A 1 108 ? -20.22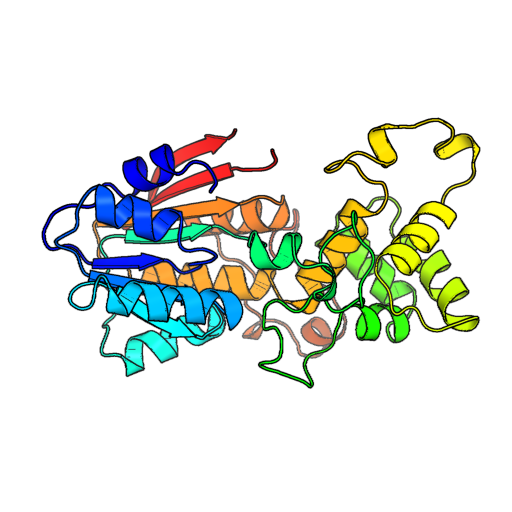6 13.505 18.460 1.00 36.61 108 LEU A O 1
ATOM 790 N N . ASP A 1 109 ? -20.730 12.410 20.355 1.00 31.44 109 ASP A N 1
ATOM 791 C CA . ASP A 1 109 ? -19.444 12.674 20.997 1.00 33.08 109 ASP A CA 1
ATOM 792 C C . ASP A 1 109 ? -18.417 11.576 20.778 1.00 37.82 109 ASP A C 1
ATOM 793 O O . ASP A 1 109 ? -17.313 11.658 21.331 1.00 34.93 109 ASP A O 1
ATOM 798 N N . THR A 1 110 ? -18.754 10.550 19.999 1.00 31.44 110 THR A N 1
ATOM 799 C CA . THR A 1 110 ? -17.826 9.489 19.637 1.00 31.97 110 THR A CA 1
ATOM 800 C C . THR A 1 110 ? -17.401 9.707 18.191 1.00 28.82 110 THR A C 1
ATOM 801 O O . THR A 1 110 ? -18.149 9.339 17.269 1.00 31.98 110 THR A O 1
ATOM 805 N N . PRO A 1 111 ? -16.234 10.307 17.939 1.00 29.95 111 PRO A N 1
ATOM 806 C CA . PRO A 1 111 ? -15.859 10.671 16.557 1.00 35.05 111 PRO A CA 1
ATOM 807 C C . PRO A 1 111 ? -15.890 9.516 15.576 1.00 30.11 111 PRO A C 1
ATOM 808 O O . PRO A 1 111 ? -16.203 9.726 14.397 1.00 30.98 111 PRO A O 1
ATOM 812 N N . GLU A 1 112 ? -15.577 8.298 16.028 1.00 28.25 112 GLU A N 1
ATOM 813 C CA . GLU A 1 112 ? -15.547 7.146 15.136 1.00 28.93 112 GLU A CA 1
ATOM 814 C C . GLU A 1 112 ? -16.917 6.809 14.545 1.00 30.88 112 GLU A C 1
ATOM 815 O O . GLU A 1 112 ? -16.980 6.111 13.528 1.00 33.85 112 GLU A O 1
ATOM 821 N N . ARG A 1 113 ? -18.015 7.288 15.138 1.00 25.83 113 ARG A N 1
ATOM 822 C CA . ARG A 1 113 ? -19.328 6.934 14.599 1.00 23.75 113 ARG A CA 1
ATOM 823 C C . ARG A 1 113 ? -19.721 7.809 13.418 1.00 26.53 113 ARG A C 1
ATOM 824 O O . ARG A 1 113 ? -20.665 7.471 12.699 1.00 25.13 113 ARG A O 1
ATOM 832 N N . GLY A 1 114 ? -19.036 8.929 13.225 1.00 28.23 114 GLY A N 1
ATOM 833 C CA . GLY A 1 114 ? -19.248 9.734 12.043 1.00 30.24 114 GLY A CA 1
ATOM 834 C C . GLY A 1 114 ? -20.501 10.572 12.022 1.00 31.98 114 GLY A C 1
ATOM 835 O O . GLY A 1 114 ? -21.003 10.869 10.937 1.00 28.60 114 GLY A O 1
ATOM 836 N N . PHE A 1 115 ? -21.017 10.990 13.184 1.00 23.69 115 PHE A N 1
ATOM 837 C CA . PHE A 1 115 ? -22.186 11.860 13.155 1.00 26.47 115 PHE A CA 1
ATOM 838 C C . PHE A 1 115 ? -21.846 13.349 13.142 1.00 31.17 115 PHE A C 1
ATOM 839 O O . PHE A 1 115 ? -22.644 14.143 12.632 1.00 28.49 115 PHE A O 1
ATOM 847 N N . SER A 1 116 ? -20.694 13.758 13.662 1.00 29.90 116 SER A N 1
ATOM 848 C CA . SER A 1 116 ? -20.529 15.166 13.990 1.00 40.03 116 SER A CA 1
ATOM 849 C C . SER A 1 116 ? -19.517 15.851 13.084 1.00 35.53 116 SER A C 1
ATOM 850 O O . SER A 1 116 ? -18.703 15.213 12.408 1.00 32.36 116 SER A O 1
ATOM 853 N N . LEU A 1 117 ? -19.573 17.180 13.108 1.00 44.91 117 LEU A N 1
ATOM 854 C CA . LEU A 1 117 ? -18.688 18.036 12.334 1.00 48.21 117 LEU A CA 1
ATOM 855 C C . LEU A 1 117 ? -17.486 18.521 13.128 1.00 55.21 117 LEU A C 1
ATOM 856 O O . LEU A 1 117 ? -16.598 19.150 12.550 1.00 65.50 117 LEU A O 1
ATOM 861 N N . ARG A 1 118 ? -17.437 18.243 14.431 1.00 57.99 118 ARG A N 1
ATOM 862 C CA . ARG A 1 118 ? -16.319 18.709 15.241 1.00 59.24 118 ARG A CA 1
ATOM 863 C C . ARG A 1 118 ? -15.069 17.883 14.967 1.00 59.69 118 ARG A C 1
ATOM 864 O O . ARG A 1 118 ? -14.058 18.406 14.486 1.00 57.43 118 ARG A O 1
ATOM 866 N N . LYS A 1 119 ? -15.126 16.584 15.245 1.00 53.02 119 LYS A N 1
ATOM 867 C CA . LYS A 1 119 ? -13.952 15.727 15.191 1.00 52.46 119 LYS A CA 1
ATOM 868 C C . LYS A 1 119 ? -14.049 14.758 14.018 1.00 40.83 119 LYS A C 1
ATOM 869 O O . LYS A 1 119 ? -15.126 14.233 13.714 1.00 38.33 119 LYS A O 1
ATOM 871 N N . ASP A 1 120 ? -12.913 14.527 13.361 1.00 33.90 120 ASP A N 1
ATOM 872 C CA . ASP A 1 120 ? -12.893 13.693 12.169 1.00 32.32 120 ASP A CA 1
ATOM 873 C C . ASP A 1 120 ? -13.103 12.232 12.537 1.00 34.55 120 ASP A C 1
ATOM 874 O O . ASP A 1 120 ? -12.611 11.754 13.561 1.00 30.55 120 ASP A O 1
ATOM 879 N N . GLY A 1 121 ? -13.838 11.522 11.688 1.00 30.58 121 GLY A N 1
ATOM 880 C CA . GLY A 1 121 ? -14.026 10.100 11.841 1.00 31.19 121 GLY A CA 1
ATOM 881 C C . GLY A 1 121 ? -14.513 9.480 10.550 1.00 29.28 121 GLY A C 1
ATOM 882 O O . GLY A 1 121 ? -14.784 10.180 9.566 1.00 28.19 121 GLY A O 1
ATOM 883 N N . PRO A 1 122 ? -14.630 8.152 10.521 1.00 27.74 122 PRO A N 1
ATOM 884 C CA . PRO A 1 122 ? -15.232 7.501 9.352 1.00 28.80 122 PRO A CA 1
ATOM 885 C C . PRO A 1 122 ? -16.646 8.022 9.126 1.00 24.71 122 PRO A C 1
ATOM 886 O O . PRO A 1 122 ? -17.395 8.266 10.075 1.00 25.12 122 PRO A O 1
ATOM 890 N N . LEU A 1 123 ? -16.995 8.219 7.849 1.00 23.19 123 LEU A N 1
ATOM 891 C CA . LEU A 1 123 ? -18.318 8.705 7.446 1.00 25.01 123 LEU A CA 1
ATOM 892 C C . LEU A 1 123 ? -19.322 7.548 7.521 1.00 27.19 123 LEU A C 1
ATOM 893 O O . LEU A 1 123 ? -19.810 7.010 6.522 1.00 26.83 123 LEU A O 1
ATOM 898 N N . ASP A 1 124 ? -19.623 7.164 8.761 1.00 26.73 124 ASP A N 1
ATOM 899 C CA . ASP A 1 124 ? -20.476 6.025 9.084 1.00 28.68 124 ASP A CA 1
ATOM 900 C C . ASP A 1 124 ? -21.919 6.491 9.254 1.00 22.03 124 ASP A C 1
ATOM 901 O O . ASP A 1 124 ? -22.738 6.325 8.345 1.00 20.80 124 ASP A O 1
ATOM 906 N N . MET A 1 125 ? -22.235 7.083 10.406 1.00 19.55 125 MET A N 1
ATOM 907 C CA . MET A 1 125 ? -23.507 7.764 10.656 1.00 20.23 125 MET A CA 1
ATOM 908 C C . MET A 1 125 ? -24.696 6.808 10.793 1.00 18.71 125 MET A C 1
ATOM 909 O O . MET A 1 125 ? -25.847 7.245 10.728 1.00 20.90 125 MET A O 1
ATOM 914 N N . ARG A 1 126 ? -24.456 5.513 10.995 1.00 19.16 126 ARG A N 1
ATOM 915 C CA . ARG A 1 126 ? -25.531 4.555 11.242 1.00 18.48 126 ARG A CA 1
ATOM 916 C C . ARG A 1 126 ? -25.851 4.506 12.732 1.00 20.40 126 ARG A C 1
ATOM 917 O O . ARG A 1 126 ? -24.968 4.238 13.556 1.00 18.79 126 ARG A O 1
ATOM 925 N N . MET A 1 127 ? -27.116 4.758 13.079 1.00 17.91 127 MET A N 1
ATOM 926 C CA . MET A 1 127 ? -27.496 4.739 14.490 1.00 15.76 127 MET A CA 1
ATOM 927 C C . MET A 1 127 ? -27.396 3.336 15.067 1.00 18.11 127 MET A C 1
ATOM 928 O O . MET A 1 127 ? -27.166 3.183 16.270 1.00 19.03 127 MET A O 1
ATOM 933 N N . ASP A 1 128 ? -27.511 2.313 14.220 1.00 17.88 128 ASP A N 1
ATOM 934 C CA . ASP A 1 128 ? -27.483 0.923 14.662 1.00 18.83 128 ASP A CA 1
ATOM 935 C C . ASP A 1 128 ? -26.075 0.419 14.953 1.00 21.62 128 ASP A C 1
ATOM 936 O O . ASP A 1 128 ? -25.920 -0.764 15.284 1.00 20.00 128 ASP A O 1
ATOM 941 N N . GLY A 1 129 ? -25.058 1.278 14.828 1.00 21.52 129 GLY A N 1
ATOM 942 C CA . GLY A 1 129 ? -23.693 0.877 15.138 1.00 19.58 129 GLY A CA 1
ATOM 943 C C . GLY A 1 129 ? -23.231 -0.282 14.266 1.00 24.84 129 GLY A C 1
ATOM 944 O O . GLY A 1 129 ? -23.323 -0.248 13.035 1.00 25.37 129 GLY A O 1
ATOM 945 N N . GLY A 1 130 ? -22.731 -1.328 14.915 1.00 20.68 130 GLY A N 1
ATOM 946 C CA . GLY A 1 130 ? -22.301 -2.539 14.252 1.00 24.22 130 GLY A CA 1
ATOM 947 C C . GLY A 1 130 ? -23.361 -3.606 14.090 1.00 23.60 130 GLY A C 1
ATOM 948 O O . GLY A 1 130 ? -23.041 -4.713 13.639 1.00 26.78 130 GLY A O 1
ATOM 949 N N . ARG A 1 131 ? -24.613 -3.307 14.441 1.00 26.38 131 ARG A N 1
ATOM 950 C CA . ARG A 1 131 ? -25.661 -4.324 14.443 1.00 25.00 131 ARG A CA 1
ATOM 951 C C . ARG A 1 131 ? -25.927 -4.863 13.042 1.00 25.40 131 ARG A C 1
ATOM 952 O O . ARG A 1 131 ? -26.152 -6.066 12.869 1.00 25.17 131 ARG A O 1
ATOM 960 N N . TYR A 1 132 ? -25.940 -3.982 12.031 1.00 20.82 132 TYR A N 1
ATOM 961 C CA . TYR A 1 132 ? -26.268 -4.344 10.651 1.00 21.77 132 TYR A CA 1
ATOM 962 C C . TYR A 1 132 ? -25.086 -3.980 9.758 1.00 22.70 132 TYR A C 1
ATOM 963 O O . TYR A 1 132 ? -25.060 -2.895 9.163 1.00 28.02 132 TYR A O 1
ATOM 972 N N . PRO A 1 133 ? -24.086 -4.855 9.649 1.00 26.16 133 PRO A N 1
ATOM 973 C CA . PRO A 1 133 ? -22.864 -4.473 8.924 1.00 34.94 133 PRO A CA 1
ATOM 974 C C . PRO A 1 133 ? -23.082 -4.174 7.443 1.00 34.29 133 PRO A C 1
ATOM 975 O O . PRO A 1 133 ? -22.284 -3.427 6.865 1.00 31.04 133 PRO A O 1
ATOM 979 N N . ASP A 1 134 ? -24.137 -4.695 6.817 1.00 26.61 134 ASP A N 1
ATOM 980 C CA . ASP A 1 134 ? -24.426 -4.390 5.418 1.00 31.19 134 ASP A CA 1
ATOM 981 C C . ASP A 1 134 ? -25.384 -3.211 5.243 1.00 30.96 134 ASP A C 1
ATOM 982 O O . ASP A 1 134 ? -25.750 -2.881 4.109 1.00 32.00 134 ASP A O 1
ATOM 987 N N . MET A 1 135 ? -25.796 -2.572 6.320 1.00 24.30 135 MET A N 1
ATOM 988 C CA . MET A 1 135 ? -26.552 -1.326 6.201 1.00 24.08 135 MET A CA 1
ATOM 989 C C . MET A 1 135 ? -25.669 -0.257 5.555 1.00 27.25 135 MET A C 1
ATOM 990 O O . MET A 1 135 ? -24.535 -0.049 6.010 1.00 21.23 135 MET A O 1
ATOM 995 N N . PRO A 1 136 ? -26.137 0.437 4.510 1.00 25.27 136 PRO A N 1
ATOM 996 C CA . PRO A 1 136 ? -25.292 1.463 3.877 1.00 23.19 136 PRO A CA 1
ATOM 997 C C . PRO A 1 136 ? -24.911 2.573 4.850 1.00 21.68 136 PRO A C 1
ATOM 998 O O . PRO A 1 136 ? -25.737 3.071 5.619 1.00 23.25 136 PRO A O 1
ATOM 1002 N N . THR A 1 137 ? -23.636 2.947 4.812 1.00 22.60 137 THR A N 1
ATOM 1003 C CA . THR A 1 137 ? -23.116 4.081 5.558 1.00 24.55 137 THR A CA 1
ATOM 1004 C C . THR A 1 137 ? -23.342 5.376 4.776 1.00 21.83 137 THR A C 1
ATOM 1005 O O . THR A 1 137 ? -23.647 5.367 3.584 1.00 24.47 137 THR A O 1
ATOM 1009 N N . ALA A 1 138 ? -23.138 6.504 5.456 1.00 20.76 138 ALA A N 1
ATOM 1010 C CA . ALA A 1 138 ? -23.127 7.787 4.756 1.00 22.01 138 ALA A CA 1
ATOM 1011 C C . ALA A 1 138 ? -22.069 7.807 3.655 1.00 25.62 138 ALA A C 1
ATOM 1012 O O . ALA A 1 138 ? -22.285 8.397 2.586 1.00 24.23 138 ALA A O 1
ATOM 1014 N N . ALA A 1 139 ? -20.908 7.185 3.904 1.00 21.42 139 ALA A N 1
ATOM 1015 C CA . ALA A 1 139 ? -19.870 7.104 2.877 1.00 21.78 139 ALA A CA 1
ATOM 1016 C C . ALA A 1 139 ? -20.356 6.327 1.660 1.00 27.63 139 ALA A C 1
ATOM 1017 O O . ALA A 1 139 ? -20.131 6.745 0.516 1.00 24.27 139 ALA A O 1
ATOM 1019 N N . ASP A 1 140 ? -21.010 5.183 1.885 1.00 24.53 140 ASP A N 1
ATOM 1020 C CA . ASP A 1 140 ? -21.575 4.425 0.775 1.00 28.07 140 ASP A CA 1
ATOM 1021 C C . ASP A 1 140 ? -22.467 5.308 -0.080 1.00 27.39 140 ASP A C 1
ATOM 1022 O O . ASP A 1 140 ? -22.398 5.272 -1.315 1.00 28.35 140 ASP A O 1
ATOM 1027 N N . VAL A 1 141 ? -23.285 6.139 0.572 1.00 24.53 141 VAL A N 1
ATOM 1028 C CA . VAL A 1 141 ? -24.293 6.932 -0.124 1.00 27.17 141 VAL A CA 1
ATOM 1029 C C . VAL A 1 141 ? -23.638 7.995 -1.001 1.00 27.79 141 VAL A C 1
ATOM 1030 O O . VAL A 1 141 ? -23.969 8.134 -2.188 1.00 25.88 141 VAL A O 1
ATOM 1034 N N . VAL A 1 142 ? -22.728 8.784 -0.425 1.00 27.26 142 VAL A N 1
ATOM 1035 C CA . VAL A 1 142 ? -22.145 9.882 -1.191 1.00 29.00 142 VAL A CA 1
ATOM 1036 C C . VAL A 1 142 ? -21.177 9.365 -2.238 1.00 29.41 142 VAL A C 1
ATOM 1037 O O . VAL A 1 142 ? -20.856 10.085 -3.191 1.00 29.27 142 VAL A O 1
ATOM 1041 N N . ASN A 1 143 ? -20.704 8.128 -2.101 1.00 25.91 143 ASN A N 1
ATOM 1042 C CA . ASN A 1 143 ? -19.840 7.589 -3.141 1.00 29.22 143 ASN A CA 1
ATOM 1043 C C . ASN A 1 143 ? -20.607 6.893 -4.255 1.00 31.03 143 ASN A C 1
ATOM 1044 O O . ASN A 1 143 ? -20.053 6.729 -5.342 1.00 31.60 143 ASN A O 1
ATOM 1049 N N . ALA A 1 144 ? -21.864 6.500 -4.036 1.00 29.49 144 ALA A N 1
ATOM 1050 C CA . ALA A 1 144 ? -22.572 5.695 -5.028 1.00 34.11 144 ALA A CA 1
ATOM 1051 C C . ALA A 1 144 ? -23.673 6.430 -5.779 1.00 33.65 144 ALA A C 1
ATOM 1052 O O . ALA A 1 144 ? -23.903 6.133 -6.952 1.00 29.51 144 ALA A O 1
ATOM 1054 N N . LEU A 1 145 ? -24.364 7.369 -5.149 1.00 31.03 145 LEU A N 1
ATOM 1055 C CA . LEU A 1 145 ? -25.544 7.957 -5.761 1.00 32.32 145 LEU A CA 1
ATOM 1056 C C . LEU A 1 145 ? -25.155 8.956 -6.842 1.00 32.00 145 LEU A C 1
ATOM 1057 O O . LEU A 1 145 ? -24.146 9.661 -6.724 1.00 34.05 145 LEU A O 1
ATOM 1062 N N . ASP A 1 146 ? -25.959 9.014 -7.903 1.00 31.77 146 ASP A N 1
ATOM 1063 C CA . ASP A 1 146 ? -25.691 9.990 -8.949 1.00 37.40 146 ASP A CA 1
ATOM 1064 C C . ASP A 1 146 ? -26.043 11.397 -8.459 1.00 35.34 146 ASP A C 1
ATOM 1065 O O . ASP A 1 146 ? -26.667 11.591 -7.409 1.00 31.61 146 ASP A O 1
ATOM 1070 N N . GLN A 1 147 ? -25.636 12.385 -9.256 1.00 33.89 147 GLN A N 1
ATOM 1071 C CA . GLN A 1 147 ? -25.697 13.782 -8.830 1.00 34.82 147 GLN A CA 1
ATOM 1072 C C . GLN A 1 147 ? -27.118 14.218 -8.509 1.00 29.96 147 GLN A C 1
ATOM 1073 O O . GLN A 1 147 ? -27.352 14.895 -7.500 1.00 28.74 147 GLN A O 1
ATOM 1079 N N . GLN A 1 148 ? -28.082 13.860 -9.368 1.00 28.78 148 GLN A N 1
ATOM 1080 C CA . GLN A 1 148 ? -29.467 14.276 -9.138 1.00 33.42 148 GLN A CA 1
ATOM 1081 C C . GLN A 1 148 ? -30.023 13.659 -7.863 1.00 30.80 148 GLN A C 1
ATOM 1082 O O . GLN A 1 148 ? -30.743 14.321 -7.103 1.00 29.63 148 GLN A O 1
ATOM 1084 N N . ALA A 1 149 ? -29.693 12.392 -7.609 1.00 32.25 149 ALA A N 1
ATOM 1085 C CA . ALA A 1 149 ? -30.170 11.723 -6.406 1.00 32.68 149 ALA A CA 1
ATOM 1086 C C . ALA A 1 149 ? -29.625 12.389 -5.148 1.00 32.94 149 ALA A C 1
ATOM 1087 O O . ALA A 1 149 ? -30.371 12.611 -4.189 1.00 25.82 149 ALA A O 1
ATOM 1089 N N . LEU A 1 150 ? -28.327 12.719 -5.134 1.00 25.35 150 LEU A N 1
ATOM 1090 C CA . LEU A 1 150 ? -27.750 13.390 -3.969 1.00 25.20 150 LEU A CA 1
ATOM 1091 C C . LEU A 1 150 ? -28.385 14.757 -3.747 1.00 23.66 150 LEU A C 1
ATOM 1092 O O . LEU A 1 150 ? -28.649 15.154 -2.605 1.00 24.54 150 LEU A O 1
ATOM 1097 N N . ALA A 1 151 ? -28.604 15.507 -4.829 1.00 27.89 151 ALA A N 1
ATOM 1098 C CA . ALA A 1 151 ? -29.249 16.805 -4.707 1.00 27.09 151 ALA A CA 1
ATOM 1099 C C . ALA A 1 151 ? -30.649 16.657 -4.127 1.00 26.40 151 ALA A C 1
ATOM 1100 O O . ALA A 1 151 ? -31.078 17.466 -3.291 1.00 24.99 151 ALA A O 1
ATOM 1102 N N . SER A 1 152 ? -31.374 15.624 -4.553 1.00 26.62 152 SER A N 1
ATOM 1103 C CA . SER A 1 152 ? -32.721 15.418 -4.036 1.00 27.87 152 SER A CA 1
ATOM 1104 C C . SER A 1 152 ? -32.688 15.145 -2.542 1.00 25.91 152 SER A C 1
ATOM 1105 O O . SER A 1 152 ? -33.479 15.712 -1.785 1.00 26.44 152 SER A O 1
ATOM 1108 N N . ILE A 1 153 ? -31.757 14.296 -2.095 1.00 24.34 153 ILE A N 1
ATOM 1109 C CA . ILE A 1 153 ? -31.653 13.998 -0.664 1.00 22.84 153 ILE A CA 1
ATOM 1110 C C . ILE A 1 153 ? -31.339 15.267 0.120 1.00 25.64 153 ILE A C 1
ATOM 1111 O O . ILE A 1 153 ? -32.002 15.588 1.116 1.00 26.39 153 ILE A O 1
ATOM 1116 N N . LEU A 1 154 ? -30.342 16.027 -0.336 1.00 26.99 154 LEU A N 1
ATOM 1117 C CA . LEU A 1 154 ? -29.983 17.252 0.376 1.00 19.86 154 LEU A CA 1
ATOM 1118 C C . LEU A 1 154 ? -31.142 18.240 0.393 1.00 24.44 154 LEU A C 1
ATOM 1119 O O . LEU A 1 154 ? -31.431 18.857 1.425 1.00 24.35 154 LEU A O 1
ATOM 1124 N N . ARG A 1 155 ? -31.807 18.418 -0.748 1.00 27.66 155 ARG A N 1
ATOM 1125 C CA . ARG A 1 155 ? -32.926 19.353 -0.800 1.00 28.34 155 ARG A CA 1
ATOM 1126 C C . ARG A 1 155 ? -34.084 18.862 0.060 1.00 27.42 155 ARG A C 1
ATOM 1127 O O . ARG A 1 155 ? -34.619 19.614 0.879 1.00 31.73 155 ARG A O 1
ATOM 1129 N N . THR A 1 156 ? -34.482 17.597 -0.107 1.00 26.74 156 THR A N 1
ATOM 1130 C CA . THR A 1 156 ? -35.677 17.106 0.582 1.00 31.02 156 THR A CA 1
ATOM 1131 C C . THR A 1 156 ? -35.447 16.982 2.086 1.00 23.95 156 THR A C 1
ATOM 1132 O O . THR A 1 156 ? -36.217 17.515 2.884 1.00 25.52 156 THR A O 1
ATOM 1136 N N . TYR A 1 157 ? -34.392 16.281 2.492 1.00 23.34 157 TYR A N 1
ATOM 1137 C CA . TYR A 1 157 ? -34.190 15.967 3.902 1.00 22.30 157 TYR A CA 1
ATOM 1138 C C . TYR A 1 157 ? -33.371 17.006 4.642 1.00 29.50 157 TYR A C 1
ATOM 1139 O O . TYR A 1 157 ? -33.509 17.134 5.865 1.00 28.42 157 TYR A O 1
ATOM 1148 N N . GLY A 1 158 ? -32.502 17.731 3.945 1.00 25.50 158 GLY A N 1
ATOM 1149 C CA . GLY A 1 158 ? -31.700 18.718 4.631 1.00 24.31 158 GLY A CA 1
ATOM 1150 C C . GLY A 1 158 ? -32.288 20.101 4.503 1.00 25.20 158 GLY A C 1
ATOM 1151 O O . GLY A 1 158 ? -31.874 21.018 5.210 1.00 25.07 158 GLY A O 1
ATOM 1152 N N . GLU A 1 159 ? -33.255 20.257 3.598 1.00 29.05 159 GLU A N 1
ATOM 1153 C CA . GLU A 1 159 ? -33.803 21.566 3.243 1.00 34.31 159 GLU A CA 1
ATOM 1154 C C . GLU A 1 159 ? -32.676 22.520 2.852 1.00 36.84 159 GLU A C 1
ATOM 1155 O O . GLU A 1 159 ? -32.684 23.707 3.180 1.00 28.61 159 GLU A O 1
ATOM 1161 N N . GLU A 1 160 ? -31.699 21.979 2.129 1.00 34.11 160 GLU A N 1
ATOM 1162 C CA . GLU A 1 160 ? -30.475 22.686 1.766 1.00 33.08 160 GLU A CA 1
ATOM 1163 C C . GLU A 1 160 ? -30.701 23.420 0.444 1.00 29.95 160 GLU A C 1
ATOM 1164 O O . GLU A 1 160 ? -30.793 22.788 -0.613 1.00 30.82 160 GLU A O 1
ATOM 1170 N N . LYS A 1 161 ? -30.788 24.757 0.504 1.00 29.26 161 LYS A N 1
ATOM 1171 C CA . LYS A 1 161 ? -31.037 25.556 -0.698 1.00 35.80 161 LYS A CA 1
ATOM 1172 C C . LYS A 1 161 ? -29.953 25.355 -1.747 1.00 33.33 161 LYS A C 1
ATOM 1173 O O . LYS A 1 161 ? -30.215 25.495 -2.948 1.00 35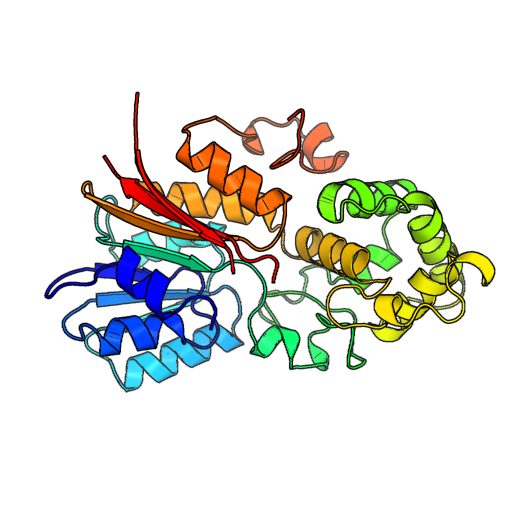.30 161 LYS A O 1
ATOM 1175 N N . HIS A 1 162 ? -28.739 25.020 -1.317 1.00 26.66 162 HIS A N 1
ATOM 1176 C CA . HIS A 1 162 ? -27.593 24.837 -2.194 1.00 30.02 162 HIS A CA 1
ATOM 1177 C C . HIS A 1 162 ? -27.368 23.375 -2.571 1.00 31.83 162 HIS A C 1
ATOM 1178 O O . HIS A 1 162 ? -26.226 22.960 -2.804 1.00 26.27 162 HIS A O 1
ATOM 1185 N N . ALA A 1 163 ? -28.449 22.593 -2.667 1.00 26.22 163 ALA A N 1
ATOM 1186 C CA . ALA A 1 163 ? -28.315 21.151 -2.863 1.00 25.55 163 ALA A CA 1
ATOM 1187 C C . ALA A 1 163 ? -27.593 20.822 -4.167 1.00 27.09 163 ALA A C 1
ATOM 1188 O O . ALA A 1 163 ? -26.775 19.896 -4.218 1.00 27.34 163 ALA A O 1
ATOM 1190 N N . LYS A 1 164 ? -27.876 21.566 -5.234 1.00 28.82 164 LYS A N 1
ATOM 1191 C CA . LYS A 1 164 ? -27.294 21.225 -6.531 1.00 32.58 164 LYS A CA 1
ATOM 1192 C C . LYS A 1 164 ? -25.783 21.436 -6.549 1.00 28.98 164 LYS A C 1
ATOM 1193 O O . LYS A 1 164 ? -25.032 20.563 -7.001 1.00 29.68 164 LYS A O 1
ATOM 1199 N N . LYS A 1 165 ? -25.314 22.596 -6.083 1.00 27.62 165 LYS A N 1
ATOM 1200 C CA . LYS A 1 165 ? -23.876 22.855 -6.142 1.00 32.08 165 LYS A CA 1
ATOM 1201 C C . LYS A 1 165 ? -23.116 21.971 -5.155 1.00 27.00 165 LYS A C 1
ATOM 1202 O O . LYS A 1 165 ? -22.011 21.500 -5.456 1.00 26.85 165 LYS A O 1
ATOM 1208 N N . ILE A 1 166 ? -23.705 21.694 -3.989 1.00 23.74 166 ILE A N 1
ATOM 1209 C CA . ILE A 1 166 ? -23.063 20.771 -3.059 1.00 22.93 166 ILE A CA 1
ATOM 1210 C C . ILE A 1 166 ? -23.012 19.368 -3.651 1.00 27.26 166 ILE A C 1
ATOM 1211 O O . ILE A 1 166 ? -21.987 18.681 -3.559 1.00 27.46 166 ILE A O 1
ATOM 1216 N N . ALA A 1 167 ? -24.110 18.917 -4.268 1.00 28.35 167 ALA A N 1
ATOM 1217 C CA . ALA A 1 167 ? -24.090 17.609 -4.923 1.00 28.02 167 ALA A CA 1
ATOM 1218 C C . ALA A 1 167 ? -23.053 17.573 -6.036 1.00 24.16 167 ALA A C 1
ATOM 1219 O O . ALA A 1 167 ? -22.327 16.581 -6.190 1.00 28.32 167 ALA A O 1
ATOM 1221 N N . SER A 1 168 ? -22.956 18.655 -6.815 1.00 25.20 168 SER A N 1
ATOM 1222 C CA . SER A 1 168 ? -21.958 18.693 -7.874 1.00 30.37 168 SER A CA 1
ATOM 1223 C C . SER A 1 168 ? -20.548 18.592 -7.301 1.00 31.60 168 SER A C 1
ATOM 1224 O O . SER A 1 168 ? -19.694 17.892 -7.855 1.00 27.58 168 SER A O 1
ATOM 1227 N N . ALA A 1 169 ? -20.290 19.264 -6.176 1.00 29.69 169 ALA A N 1
ATOM 1228 C CA . ALA A 1 169 ? -18.970 19.192 -5.548 1.00 28.49 169 ALA A CA 1
ATOM 1229 C C . ALA A 1 169 ? -18.656 17.779 -5.053 1.00 25.79 169 ALA A C 1
ATOM 1230 O O . ALA A 1 169 ? -17.521 17.306 -5.180 1.00 31.27 169 ALA A O 1
ATOM 1232 N N . ILE A 1 170 ? -19.647 17.098 -4.468 1.00 24.52 170 ILE A N 1
ATOM 1233 C CA . ILE A 1 170 ? -19.442 15.732 -3.990 1.00 23.97 170 ILE A CA 1
ATOM 1234 C C . ILE A 1 170 ? -19.049 14.821 -5.149 1.00 35.25 170 ILE A C 1
ATOM 1235 O O . ILE A 1 170 ? -18.080 14.057 -5.064 1.00 34.90 170 ILE A O 1
ATOM 1240 N N . VAL A 1 171 ? -19.768 14.919 -6.269 1.00 25.48 171 VAL A N 1
ATOM 1241 C CA . VAL A 1 171 ? -19.495 14.022 -7.390 1.00 26.55 171 VAL A CA 1
ATOM 1242 C C . VAL A 1 171 ? -18.130 14.321 -7.999 1.00 30.87 171 VAL A C 1
ATOM 1243 O O . VAL A 1 171 ? -17.395 13.405 -8.379 1.00 35.63 171 VAL A O 1
ATOM 1247 N N . GLN A 1 172 ? -17.759 15.600 -8.081 1.00 30.52 172 GLN A N 1
ATOM 1248 C CA . GLN A 1 172 ? -16.428 15.946 -8.571 1.00 31.20 172 GLN A CA 1
ATOM 1249 C C . GLN A 1 172 ? -15.346 15.432 -7.630 1.00 35.75 172 GLN A C 1
ATOM 1250 O O . GLN A 1 172 ? -14.331 14.886 -8.079 1.00 36.55 172 GLN A O 1
ATOM 1256 N N . ALA A 1 173 ? -15.561 15.566 -6.318 1.00 30.74 173 ALA A N 1
ATOM 1257 C CA . ALA A 1 173 ? -14.537 15.190 -5.348 1.00 32.50 173 ALA A CA 1
ATOM 1258 C C . ALA A 1 173 ? -14.313 13.684 -5.329 1.00 34.35 173 ALA A C 1
ATOM 1259 O O . ALA A 1 173 ? -13.165 13.222 -5.336 1.00 37.03 173 ALA A O 1
ATOM 1261 N N . ARG A 1 174 ? -15.395 12.902 -5.328 1.00 31.64 174 ARG A N 1
ATOM 1262 C CA . ARG A 1 174 ? -15.260 11.452 -5.248 1.00 34.41 174 ARG A CA 1
ATOM 1263 C C . ARG A 1 174 ? -14.574 10.860 -6.468 1.00 39.60 174 ARG A C 1
ATOM 1264 O O . ARG A 1 174 ? -13.988 9.781 -6.365 1.00 40.85 174 ARG A O 1
ATOM 1272 N N . SER A 1 175 ? -14.624 11.537 -7.615 1.00 42.01 175 SER A N 1
ATOM 1273 C CA . SER A 1 175 ? -13.909 11.038 -8.783 1.00 43.02 175 SER A CA 1
ATOM 1274 C C . SER A 1 175 ? -12.396 11.118 -8.608 1.00 50.98 175 SER A C 1
ATOM 1275 O O . SER A 1 175 ? -11.661 10.460 -9.351 1.00 47.68 175 SER A O 1
ATOM 1278 N N . ILE A 1 176 ? -11.915 11.895 -7.640 1.00 52.19 176 ILE A N 1
ATOM 1279 C CA . ILE A 1 176 ? -10.484 11.979 -7.358 1.00 51.42 176 ILE A CA 1
ATOM 1280 C C . ILE A 1 176 ? -10.072 10.970 -6.296 1.00 58.13 176 ILE A C 1
ATOM 1281 O O . ILE A 1 176 ? -9.108 10.222 -6.470 1.00 57.24 176 ILE A O 1
ATOM 1286 N N . TYR A 1 177 ? -10.802 10.931 -5.182 1.00 58.02 177 TYR A N 1
ATOM 1287 C CA . TYR A 1 177 ? -10.550 10.005 -4.095 1.00 58.57 177 TYR A CA 1
ATOM 1288 C C . TYR A 1 177 ? -11.899 9.734 -3.442 1.00 45.64 177 TYR A C 1
ATOM 1289 O O . TYR A 1 177 ? -12.704 10.666 -3.306 1.00 35.75 177 TYR A O 1
ATOM 1298 N N . PRO A 1 178 ? -12.190 8.489 -3.064 1.00 38.58 178 PRO A N 1
ATOM 1299 C CA . PRO A 1 178 ? -13.455 8.211 -2.372 1.00 37.11 178 PRO A CA 1
ATOM 1300 C C . PRO A 1 178 ? -13.603 9.064 -1.120 1.00 30.89 178 PRO A C 1
ATOM 1301 O O . PRO A 1 178 ? -12.625 9.395 -0.448 1.00 32.73 178 PRO A O 1
ATOM 1305 N N . ILE A 1 179 ? -14.844 9.437 -0.822 1.00 27.72 179 ILE A N 1
ATOM 1306 C CA . ILE A 1 179 ? -15.154 10.260 0.345 1.00 24.59 179 ILE A CA 1
ATOM 1307 C C . ILE A 1 179 ? -15.440 9.312 1.506 1.00 25.17 179 ILE A C 1
ATOM 1308 O O . ILE A 1 179 ? -16.439 8.590 1.488 1.00 27.30 179 ILE A O 1
ATOM 1313 N N . THR A 1 180 ? -14.571 9.310 2.522 1.00 31.28 180 THR A N 1
ATOM 1314 C CA . THR A 1 180 ? -14.688 8.339 3.607 1.00 30.19 180 THR A CA 1
ATOM 1315 C C . THR A 1 180 ? -14.698 8.932 5.010 1.00 27.87 180 THR A C 1
ATOM 1316 O O . THR A 1 180 ? -14.953 8.183 5.963 1.00 27.83 180 THR A O 1
ATOM 1320 N N . ARG A 1 181 ? -14.419 10.225 5.180 1.00 28.50 181 ARG A N 1
ATOM 1321 C CA . ARG A 1 181 ? -14.283 10.818 6.506 1.00 30.76 181 ARG A CA 1
ATOM 1322 C C . ARG A 1 181 ? -15.176 12.043 6.625 1.00 28.73 181 ARG A C 1
ATOM 1323 O O . ARG A 1 181 ? -15.460 12.713 5.632 1.00 26.23 181 ARG A O 1
ATOM 1331 N N . THR A 1 182 ? -15.587 12.352 7.858 1.00 23.18 182 THR A N 1
ATOM 1332 C CA . THR A 1 182 ? -16.519 13.460 8.070 1.00 21.88 182 THR A CA 1
ATOM 1333 C C . THR A 1 182 ? -15.908 14.811 7.682 1.00 21.32 182 THR A C 1
ATOM 1334 O O . THR A 1 182 ? -16.551 15.619 7.000 1.00 28.10 182 THR A O 1
ATOM 1338 N N . GLN A 1 183 ? -14.673 15.089 8.109 1.00 26.96 183 GLN A N 1
ATOM 1339 C CA . GLN A 1 183 ? -14.114 16.409 7.805 1.00 28.73 183 GLN A CA 1
ATOM 1340 C C . GLN A 1 183 ? -13.788 16.537 6.326 1.00 31.83 183 GLN A C 1
ATOM 1341 O O . GLN A 1 183 ? -13.860 17.638 5.760 1.00 28.62 183 GLN A O 1
ATOM 1347 N N . GLN A 1 184 ? -13.411 15.426 5.696 1.00 28.70 184 GLN A N 1
ATOM 1348 C CA . GLN A 1 184 ? -13.249 15.405 4.248 1.00 30.97 184 GLN A CA 1
ATOM 1349 C C . GLN A 1 184 ? -14.530 15.860 3.556 1.00 25.73 184 GLN A C 1
ATOM 1350 O O . GLN A 1 184 ? -14.497 16.715 2.663 1.00 27.55 184 GLN A O 1
ATOM 1356 N N . LEU A 1 185 ? -15.676 15.299 3.966 1.00 26.84 185 LEU A N 1
ATOM 1357 C CA . LEU A 1 185 ? -16.956 15.705 3.385 1.00 27.83 185 LEU A CA 1
ATOM 1358 C C . LEU A 1 185 ? -17.291 17.153 3.722 1.00 28.35 185 LEU A C 1
ATOM 1359 O O . LEU A 1 185 ? -17.777 17.900 2.861 1.00 26.01 185 LEU A O 1
ATOM 1364 N N . ALA A 1 186 ? -17.038 17.578 4.967 1.00 26.63 186 ALA A N 1
ATOM 1365 C CA . ALA A 1 186 ? -17.317 18.970 5.323 1.00 28.52 186 ALA A CA 1
ATOM 1366 C C . ALA A 1 186 ? -16.490 19.934 4.470 1.00 29.63 186 ALA A C 1
ATOM 1367 O O . ALA A 1 186 ? -17.003 20.949 3.984 1.00 31.14 186 ALA A O 1
ATOM 1369 N N . SER A 1 187 ? -15.217 19.611 4.247 1.00 25.34 187 SER A N 1
ATOM 1370 C CA . SER A 1 187 ? -14.383 20.444 3.383 1.00 25.64 187 SER A CA 1
ATOM 1371 C C . SER A 1 187 ? -14.923 20.484 1.959 1.00 25.65 187 SER A C 1
ATOM 1372 O O . SER A 1 187 ? -14.828 21.512 1.279 1.00 26.49 187 SER A O 1
ATOM 1375 N N . ILE A 1 188 ? -15.462 19.363 1.480 1.00 25.59 188 ILE A N 1
ATOM 1376 C CA . ILE A 1 188 ? -16.011 19.327 0.130 1.00 26.10 188 ILE A CA 1
ATOM 1377 C C . ILE A 1 188 ? -17.234 20.221 0.046 1.00 27.30 188 ILE A C 1
ATOM 1378 O O . ILE A 1 188 ? -17.397 20.989 -0.913 1.00 25.12 188 ILE A O 1
ATOM 1383 N N . VAL A 1 189 ? -18.094 20.162 1.069 1.00 26.02 189 VAL A N 1
ATOM 1384 C CA . VAL A 1 189 ? -19.275 21.022 1.122 1.00 27.63 189 VAL A CA 1
ATOM 1385 C C . VAL A 1 189 ? -18.873 22.491 1.072 1.00 26.10 189 VAL A C 1
ATOM 1386 O O . VAL A 1 189 ? -19.419 23.279 0.287 1.00 26.01 189 VAL A O 1
ATOM 1390 N N . ALA A 1 190 ? -17.923 22.887 1.922 1.00 25.36 190 ALA A N 1
ATOM 1391 C CA . ALA A 1 190 ? -17.494 24.279 1.934 1.00 25.49 190 ALA A CA 1
ATOM 1392 C C . ALA A 1 190 ? -16.917 24.678 0.586 1.00 26.76 190 ALA A C 1
ATOM 1393 O O . ALA A 1 190 ? -17.107 25.815 0.132 1.00 27.55 190 ALA A O 1
ATOM 1395 N N . GLY A 1 191 ? -16.223 23.746 -0.075 1.00 27.07 191 GLY A N 1
ATOM 1396 C CA . GLY A 1 191 ? -15.611 24.009 -1.367 1.00 28.39 191 GLY A CA 1
ATOM 1397 C C . GLY A 1 191 ? -16.593 24.340 -2.472 1.00 28.40 191 GLY A C 1
ATOM 1398 O O . GLY A 1 191 ? -16.175 24.871 -3.509 1.00 29.70 191 GLY A O 1
ATOM 1399 N N . ALA A 1 192 ? -17.881 24.067 -2.269 1.00 27.13 192 ALA A N 1
ATOM 1400 C CA . ALA A 1 192 ? -18.896 24.403 -3.258 1.00 32.16 192 ALA A CA 1
ATOM 1401 C C . ALA A 1 192 ? -19.168 25.903 -3.329 1.00 35.30 192 ALA A C 1
ATOM 1402 O O . ALA A 1 192 ? -19.745 26.370 -4.317 1.00 33.31 192 ALA A O 1
ATOM 1404 N N . PHE A 1 193 ? -18.754 26.666 -2.319 1.00 31.03 193 PHE A N 1
ATOM 1405 C CA . PHE A 1 193 ? -19.067 28.086 -2.218 1.00 28.98 193 PHE A CA 1
ATOM 1406 C C . PHE A 1 193 ? -17.844 28.934 -2.530 1.00 30.69 193 PHE A C 1
ATOM 1407 O O . PHE A 1 193 ? -16.783 28.697 -1.942 1.00 30.98 193 PHE A O 1
ATOM 1415 N N . PRO A 1 194 ? -17.944 29.936 -3.403 1.00 31.96 194 PRO A N 1
ATOM 1416 C CA . PRO A 1 194 ? -16.786 30.789 -3.661 1.00 33.73 194 PRO A CA 1
ATOM 1417 C C . PRO A 1 194 ? -16.361 31.509 -2.400 1.00 33.98 194 PRO A C 1
ATOM 1418 O O . PRO A 1 194 ? -17.172 31.715 -1.476 1.00 33.04 194 PRO A O 1
ATOM 1422 N N . PRO A 1 195 ? -15.090 31.900 -2.306 1.00 35.37 195 PRO A N 1
ATOM 1423 C CA . PRO A 1 195 ? -14.617 32.601 -1.105 1.00 35.88 195 PRO A CA 1
ATOM 1424 C C . PRO A 1 195 ? -15.444 33.815 -0.723 1.00 36.18 195 PRO A C 1
ATOM 1425 O O . PRO A 1 195 ? -15.707 34.005 0.470 1.00 35.66 195 PRO A O 1
ATOM 1429 N N . SER A 1 196 ? -15.869 34.642 -1.681 1.00 37.13 196 SER A N 1
ATOM 1430 C CA . SER A 1 196 ? -16.625 35.829 -1.301 1.00 37.62 196 SER A CA 1
ATOM 1431 C C . SER A 1 196 ? -17.947 35.475 -0.625 1.00 35.88 196 SER A C 1
ATOM 1432 O O . SER A 1 196 ? -18.517 36.313 0.075 1.00 36.11 196 SER A O 1
ATOM 1435 N N . ALA A 1 197 ? -18.435 34.253 -0.793 1.00 34.28 197 ALA A N 1
ATOM 1436 C CA . ALA A 1 197 ? -19.668 33.862 -0.128 1.00 32.73 197 ALA A CA 1
ATOM 1437 C C . ALA A 1 197 ? -19.479 33.505 1.346 1.00 42.26 197 ALA A C 1
ATOM 1438 O O . ALA A 1 197 ? -20.456 33.558 2.102 1.00 41.07 197 ALA A O 1
ATOM 1440 N N . ILE A 1 198 ? -18.274 33.125 1.784 1.00 32.20 198 ILE A N 1
ATOM 1441 C CA . ILE A 1 198 ? -18.089 32.568 3.123 1.00 36.03 198 ILE A CA 1
ATOM 1442 C C . ILE A 1 198 ? -16.940 33.206 3.894 1.00 40.00 198 ILE A C 1
ATOM 1443 O O . ILE A 1 198 ? -16.694 32.820 5.039 1.00 39.32 198 ILE A O 1
ATOM 1448 N N . TYR A 1 199 ? -16.223 34.162 3.312 1.00 34.89 199 TYR A N 1
ATOM 1449 C CA . TYR A 1 199 ? -14.977 34.639 3.905 1.00 40.27 199 TYR A CA 1
ATOM 1450 C C . TYR A 1 199 ? -15.249 35.397 5.198 1.00 40.08 199 TYR A C 1
ATOM 1451 O O . TYR A 1 199 ? -16.047 36.340 5.219 1.00 36.77 199 TYR A O 1
ATOM 1460 N N . THR A 1 200 ? -14.582 34.968 6.274 1.00 43.78 200 THR A N 1
ATOM 1461 C CA . THR A 1 200 ? -14.687 35.479 7.644 1.00 43.55 200 THR A CA 1
ATOM 1462 C C . THR A 1 200 ? -16.046 35.231 8.292 1.00 40.97 200 THR A C 1
ATOM 1463 O O . THR A 1 200 ? -16.350 35.848 9.318 1.00 43.97 200 THR A O 1
ATOM 1467 N N . ARG A 1 201 ? -16.873 34.348 7.736 1.00 33.57 201 ARG A N 1
ATOM 1468 C CA . ARG A 1 201 ? -18.195 34.055 8.305 1.00 43.21 201 ARG A CA 1
ATOM 1469 C C . ARG A 1 201 ? -18.047 32.997 9.398 1.00 39.88 201 ARG A C 1
ATOM 1470 O O . ARG A 1 201 ? -18.234 31.793 9.187 1.00 36.29 201 ARG A O 1
ATOM 1478 N N . LYS A 1 202 ? -17.727 33.481 10.605 1.00 42.94 202 LYS A N 1
ATOM 1479 C CA . LYS A 1 202 ? -17.461 32.598 11.739 1.00 43.52 202 LYS A CA 1
ATOM 1480 C C . LYS A 1 202 ? -18.676 31.751 12.103 1.00 39.50 202 LYS A C 1
ATOM 1481 O O . LYS A 1 202 ? -18.524 30.637 12.622 1.00 39.56 202 LYS A O 1
ATOM 1483 N N . ASP A 1 203 ? -19.886 32.251 11.837 1.00 41.07 203 ASP A N 1
ATOM 1484 C CA . ASP A 1 203 ? -21.075 31.448 12.099 1.00 42.32 203 ASP A CA 1
ATOM 1485 C C . ASP A 1 203 ? -21.061 30.154 11.302 1.00 45.94 203 ASP A C 1
ATOM 1486 O O . ASP A 1 203 ? -21.564 29.130 11.779 1.00 47.76 203 ASP A O 1
ATOM 1491 N N . LEU A 1 204 ? -20.471 30.166 10.100 1.00 40.57 204 LEU A N 1
ATOM 1492 C CA . LEU A 1 204 ? -20.442 28.954 9.284 1.00 34.53 204 LEU A CA 1
ATOM 1493 C C . LEU A 1 204 ? -19.488 27.898 9.829 1.00 33.26 204 LEU A C 1
ATOM 1494 O O . LEU A 1 204 ? -19.367 26.827 9.224 1.00 39.66 204 LEU A O 1
ATOM 1499 N N . LEU A 1 205 ? -18.794 28.201 10.932 1.00 39.79 205 LEU A N 1
ATOM 1500 C CA . LEU A 1 205 ? -18.016 27.228 11.686 1.00 36.99 205 LEU A CA 1
ATOM 1501 C C . LEU A 1 205 ? -18.662 26.852 13.011 1.00 45.18 205 LEU A C 1
ATOM 1502 O O . LEU A 1 205 ? -18.256 25.857 13.617 1.00 45.05 205 LEU A O 1
ATOM 1507 N N . GLN A 1 206 ? -19.649 27.620 13.465 1.00 47.34 206 GLN A N 1
ATOM 1508 C CA . GLN A 1 206 ? -20.265 27.414 14.764 1.00 53.61 206 GLN A CA 1
ATOM 1509 C C . GLN A 1 206 ? -21.041 26.100 14.787 1.00 59.57 206 GLN A C 1
ATOM 1510 O O . GLN A 1 206 ? -21.380 25.527 13.746 1.00 58.46 206 GLN A O 1
ATOM 1512 N N . ARG A 1 207 ? -21.332 25.634 16.004 1.00 64.95 207 ARG A N 1
ATOM 1513 C CA . ARG A 1 207 ? -21.810 24.267 16.196 1.00 66.85 207 ARG A CA 1
ATOM 1514 C C . ARG A 1 207 ? -23.074 23.995 15.387 1.00 64.79 207 ARG A C 1
ATOM 1515 O O . ARG A 1 207 ? -23.126 23.048 14.592 1.00 67.10 207 ARG A O 1
ATOM 1517 N N . SER A 1 208 ? -24.098 24.827 15.559 1.00 60.53 208 SER A N 1
ATOM 1518 C CA . SER A 1 208 ? -25.404 24.562 14.970 1.00 63.08 208 SER A CA 1
ATOM 1519 C C . SER A 1 208 ? -25.631 25.288 13.650 1.00 56.09 208 SER A C 1
ATOM 1520 O O . SER A 1 208 ? -26.675 25.086 13.021 1.00 51.58 208 SER A O 1
ATOM 1523 N N . THR A 1 209 ? -24.688 26.125 13.217 1.00 49.23 209 THR A N 1
ATOM 1524 C CA . THR A 1 209 ? -24.811 26.866 11.968 1.00 42.21 209 THR A CA 1
ATOM 1525 C C . THR A 1 209 ? -23.694 26.528 10.988 1.00 36.93 209 THR A C 1
ATOM 1526 O O . THR A 1 209 ? -23.517 27.244 9.995 1.00 35.31 209 THR A O 1
ATOM 1530 N N . HIS A 1 210 ? -22.931 25.468 11.258 1.00 35.47 210 HIS A N 1
ATOM 1531 C CA . HIS A 1 210 ? -21.848 25.040 10.383 1.00 34.45 210 HIS A CA 1
ATOM 1532 C C . HIS A 1 210 ? -22.341 24.866 8.951 1.00 30.08 210 HIS A C 1
ATOM 1533 O O . HIS A 1 210 ? -23.453 24.386 8.714 1.00 29.57 210 HIS A O 1
ATOM 1540 N N . ILE A 1 211 ? -21.498 25.247 7.985 1.00 25.69 211 ILE A N 1
ATOM 1541 C CA . ILE A 1 211 ? -21.923 25.221 6.584 1.00 23.55 211 ILE A CA 1
ATOM 1542 C C . ILE A 1 211 ? -22.341 23.825 6.121 1.00 23.34 211 ILE A C 1
ATOM 1543 O O . ILE A 1 211 ? -23.118 23.699 5.165 1.00 28.15 211 ILE A O 1
ATOM 1548 N N . ALA A 1 212 ? -21.844 22.767 6.770 1.00 22.52 212 ALA A N 1
ATOM 1549 C CA . ALA A 1 212 ? -22.164 21.403 6.370 1.00 24.67 212 ALA A CA 1
ATOM 1550 C C . ALA A 1 212 ? -23.302 20.792 7.176 1.00 24.27 212 ALA A C 1
ATOM 1551 O O . ALA A 1 212 ? -23.632 19.625 6.956 1.00 21.25 212 ALA A O 1
ATOM 1553 N N . THR A 1 213 ? -23.919 21.554 8.085 1.00 25.39 213 THR A N 1
ATOM 1554 C CA . THR A 1 213 ? -24.905 20.980 9.002 1.00 24.37 213 THR A CA 1
ATOM 1555 C C . THR A 1 213 ? -26.051 20.324 8.246 1.00 26.95 213 THR A C 1
ATOM 1556 O O . THR A 1 213 ? -26.405 19.171 8.518 1.00 23.08 213 THR A O 1
ATOM 1560 N N . LYS A 1 214 ? -26.681 21.068 7.326 1.00 21.41 214 LYS A N 1
ATOM 1561 C CA . LYS A 1 214 ? -27.840 20.536 6.613 1.00 19.71 214 LYS A CA 1
ATOM 1562 C C . LYS A 1 214 ? -27.458 19.313 5.794 1.00 25.01 214 LYS A C 1
ATOM 1563 O O . LYS A 1 214 ? -28.217 18.341 5.732 1.00 21.03 214 LYS A O 1
ATOM 1569 N N . THR A 1 215 ? -26.274 19.337 5.174 1.00 22.83 215 THR A N 1
ATOM 1570 C CA . THR A 1 215 ? -25.821 18.179 4.412 1.00 18.35 215 THR A CA 1
ATOM 1571 C C . THR A 1 215 ? -25.700 16.956 5.309 1.00 17.39 215 THR A C 1
ATOM 1572 O O . THR A 1 215 ? -26.132 15.850 4.948 1.00 18.34 215 THR A O 1
ATOM 1576 N N . PHE A 1 216 ? -25.114 17.133 6.488 1.00 20.46 216 PHE A N 1
ATOM 1577 C CA . PHE A 1 216 ? -24.975 16.000 7.396 1.00 18.70 216 PHE A CA 1
ATOM 1578 C C . PHE A 1 216 ? -26.334 15.533 7.895 1.00 18.36 216 PHE A C 1
ATOM 1579 O O . PHE A 1 216 ? -26.582 14.329 8.006 1.00 21.99 216 PHE A O 1
ATOM 1587 N N . GLN A 1 217 ? -27.232 16.473 8.180 1.00 19.04 217 GLN A N 1
ATOM 1588 C CA . GLN A 1 217 ? -28.580 16.106 8.602 1.00 18.82 217 GLN A CA 1
ATOM 1589 C C . GLN A 1 217 ? -29.330 15.346 7.514 1.00 22.77 217 GLN A C 1
ATOM 1590 O O . GLN A 1 217 ? -30.013 14.357 7.805 1.00 21.19 217 GLN A O 1
ATOM 1596 N N . ALA A 1 218 ? -29.245 15.808 6.260 1.00 17.09 218 ALA A N 1
ATOM 1597 C CA . ALA A 1 218 ? -29.890 15.085 5.163 1.00 15.27 218 ALA A CA 1
ATOM 1598 C C . ALA A 1 218 ? -29.367 13.655 5.063 1.00 19.41 218 ALA A C 1
ATOM 1599 O O . ALA A 1 218 ? -30.144 12.701 4.899 1.00 19.77 218 ALA A O 1
ATOM 1601 N N . LEU A 1 219 ? -28.049 13.487 5.141 1.00 19.61 219 LEU A N 1
ATOM 1602 C CA . LEU A 1 219 ? -27.480 12.145 5.050 1.00 21.06 219 LEU A CA 1
ATOM 1603 C C . LEU A 1 219 ? -27.903 11.285 6.236 1.00 22.42 219 LEU A C 1
ATOM 1604 O O . LEU A 1 219 ? -28.196 10.097 6.070 1.00 20.12 219 LEU A O 1
ATOM 1609 N N . ARG A 1 220 ? -27.977 11.873 7.433 1.00 20.93 220 ARG A N 1
ATOM 1610 C CA . ARG A 1 220 ? -28.375 11.098 8.607 1.00 22.96 220 ARG A CA 1
ATOM 1611 C C . ARG A 1 220 ? -29.796 10.581 8.458 1.00 20.48 220 ARG A C 1
ATOM 1612 O O . ARG A 1 220 ? -30.076 9.413 8.742 1.00 21.45 220 ARG A O 1
ATOM 1620 N N . ILE A 1 221 ? -30.707 11.442 8.009 1.00 17.46 221 ILE A N 1
ATOM 1621 C CA . ILE A 1 221 ? -32.098 11.036 7.862 1.00 23.28 221 ILE A CA 1
ATOM 1622 C C . ILE A 1 221 ? -32.214 9.913 6.845 1.00 22.87 221 ILE A C 1
ATOM 1623 O O . ILE A 1 221 ? -32.925 8.922 7.063 1.00 19.87 221 ILE A O 1
ATOM 1628 N N . PHE A 1 222 ? -31.509 10.050 5.720 1.00 18.54 222 PHE A N 1
ATOM 1629 C CA . PHE A 1 222 ? -31.561 9.047 4.664 1.00 18.65 222 PHE A CA 1
ATOM 1630 C C . PHE A 1 222 ? -30.949 7.735 5.133 1.00 21.43 222 PHE A C 1
ATOM 1631 O O . PHE A 1 222 ? -31.544 6.664 4.963 1.00 20.72 222 PHE A O 1
ATOM 1639 N N . VAL A 1 223 ? -29.769 7.802 5.753 1.00 16.67 223 VAL A N 1
ATOM 1640 C CA . VAL A 1 223 ? -29.068 6.583 6.154 1.00 21.47 223 VAL A CA 1
ATOM 1641 C C . VAL A 1 223 ? -29.892 5.797 7.175 1.00 20.36 223 VAL A C 1
ATOM 1642 O O . VAL A 1 223 ? -29.941 4.558 7.146 1.00 19.45 223 VAL A O 1
ATOM 1646 N N . ASN A 1 224 ? -30.567 6.498 8.075 1.00 19.68 224 ASN A N 1
ATOM 1647 C CA . ASN A 1 224 ? -31.276 5.858 9.170 1.00 16.68 224 ASN A CA 1
ATOM 1648 C C . ASN A 1 224 ? -32.780 5.773 8.930 1.00 20.77 224 ASN A C 1
ATOM 1649 O O . ASN A 1 224 ? -33.516 5.364 9.833 1.00 21.22 224 ASN A O 1
ATOM 1654 N N . ASN A 1 225 ? -33.242 6.129 7.727 1.00 16.58 225 ASN A N 1
ATOM 1655 C CA . ASN A 1 225 ? -34.647 6.010 7.353 1.00 17.17 225 ASN A CA 1
ATOM 1656 C C . ASN A 1 225 ? -35.550 6.696 8.384 1.00 16.99 225 ASN A C 1
ATOM 1657 O O . ASN A 1 225 ? -36.580 6.159 8.783 1.00 17.20 225 ASN A O 1
ATOM 1662 N N . GLU A 1 226 ? -35.167 7.901 8.820 1.00 17.91 226 GLU A N 1
ATOM 1663 C CA . GLU A 1 226 ? -35.774 8.443 10.041 1.00 20.47 226 GLU A CA 1
ATOM 1664 C C . GLU A 1 226 ? -37.243 8.834 9.864 1.00 20.45 226 GLU A C 1
ATOM 1665 O O . GLU A 1 226 ? -37.995 8.836 10.851 1.00 18.95 226 GLU A O 1
ATOM 1671 N N . LEU A 1 227 ? -37.668 9.211 8.649 1.00 18.10 227 LEU A N 1
ATOM 1672 C CA . LEU A 1 227 ? -39.029 9.705 8.478 1.00 18.95 227 LEU A CA 1
ATOM 1673 C C . LEU A 1 227 ? -40.031 8.561 8.533 1.00 19.66 227 LEU A C 1
ATOM 1674 O O . LEU A 1 227 ? -41.038 8.646 9.243 1.00 19.89 227 LEU A O 1
ATOM 1679 N N . ASN A 1 228 ? -39.777 7.485 7.775 1.00 19.87 228 ASN A N 1
ATOM 1680 C CA . ASN A 1 228 ? -40.630 6.301 7.837 1.00 20.53 228 ASN A CA 1
ATOM 1681 C C . ASN A 1 228 ? -40.595 5.682 9.225 1.00 20.65 228 ASN A C 1
ATOM 1682 O O . ASN A 1 228 ? -41.634 5.277 9.752 1.00 19.08 228 ASN A O 1
ATOM 1687 N N . GLU A 1 229 ? -39.404 5.594 9.825 1.00 16.71 229 GLU A N 1
ATOM 1688 C CA . GLU A 1 229 ? -39.282 5.103 11.197 1.00 19.42 229 GLU A CA 1
ATOM 1689 C C . GLU A 1 229 ? -40.163 5.901 12.149 1.00 19.16 229 GLU A C 1
ATOM 1690 O O . GLU A 1 229 ? -40.858 5.332 13.001 1.00 19.10 229 GLU A O 1
ATOM 1696 N N . LEU A 1 230 ? -40.109 7.232 12.049 1.00 16.44 230 LEU A N 1
ATOM 1697 C CA . LEU A 1 230 ? -40.870 8.060 12.975 1.00 17.18 230 LEU A CA 1
ATOM 1698 C C . LEU A 1 230 ? -42.360 7.790 12.848 1.00 20.25 230 LEU A C 1
ATOM 1699 O O . LEU A 1 230 ? -43.062 7.634 13.852 1.00 19.44 230 LEU A O 1
ATOM 1704 N N . TYR A 1 231 ? -42.870 7.762 11.613 1.00 17.33 231 TYR A N 1
ATOM 1705 C CA . TYR A 1 231 ? -44.305 7.568 11.430 1.00 20.20 231 TYR A CA 1
ATOM 1706 C C . TYR A 1 231 ? -44.736 6.224 11.998 1.00 24.14 231 TYR A C 1
ATOM 1707 O O . TYR A 1 231 ? -45.740 6.126 12.716 1.00 20.07 231 TYR A O 1
ATOM 1716 N N . THR A 1 232 ? -43.955 5.181 11.722 1.00 21.43 232 THR A N 1
ATOM 1717 C CA . THR A 1 232 ? -44.259 3.867 12.275 1.00 18.99 232 THR A CA 1
ATOM 1718 C C . THR A 1 232 ? -44.198 3.886 13.800 1.00 21.28 232 THR A C 1
ATOM 1719 O O . THR A 1 232 ? -45.076 3.334 14.474 1.00 22.50 232 THR A O 1
ATOM 1723 N N . GLY A 1 233 ? -43.185 4.541 14.361 1.00 18.30 233 GLY A N 1
ATOM 1724 C CA . GLY A 1 233 ? -43.075 4.594 15.809 1.00 18.18 233 GLY A CA 1
ATOM 1725 C C . GLY A 1 233 ? -44.248 5.307 16.451 1.00 24.10 233 GLY A C 1
ATOM 1726 O O . GLY A 1 233 ? -44.729 4.894 17.512 1.00 21.11 233 GLY A O 1
ATOM 1727 N N . LEU A 1 234 ? -44.734 6.382 15.812 1.00 18.35 234 LEU A N 1
ATOM 1728 C CA . LEU A 1 234 ? -45.876 7.111 16.368 1.00 20.37 234 LEU A CA 1
ATOM 1729 C C . LEU A 1 234 ? -47.120 6.234 16.376 1.00 25.91 234 LEU A C 1
ATOM 1730 O O . LEU A 1 234 ? -47.861 6.181 17.367 1.00 24.51 234 LEU A O 1
ATOM 1735 N N . LYS A 1 235 ? -47.365 5.534 15.269 1.00 21.99 235 LYS A N 1
ATOM 1736 C CA . LYS A 1 235 ? -48.507 4.629 15.220 1.00 20.53 235 LYS A CA 1
ATOM 1737 C C . LYS A 1 235 ? -48.401 3.557 16.296 1.00 23.82 235 LYS A C 1
ATOM 1738 O O . LYS A 1 235 ? -49.397 3.205 16.942 1.00 24.17 235 LYS A O 1
ATOM 1744 N N . THR A 1 236 ? -47.200 3.017 16.500 1.00 24.62 236 THR A N 1
ATOM 1745 C CA . THR A 1 236 ? -47.027 2.021 17.547 1.00 26.10 236 THR A CA 1
ATOM 1746 C C . THR A 1 236 ? -47.246 2.635 18.926 1.00 27.93 236 THR A C 1
ATOM 1747 O O . THR A 1 236 ? -47.925 2.042 19.781 1.00 27.32 236 THR A O 1
ATOM 1751 N N . ALA A 1 237 ? -46.721 3.842 19.147 1.00 23.52 237 ALA A N 1
ATOM 1752 C CA . ALA A 1 237 ? -47.001 4.545 20.395 1.00 21.22 237 ALA A CA 1
ATOM 1753 C C . ALA A 1 237 ? -48.503 4.623 20.663 1.00 25.51 237 ALA A C 1
ATOM 1754 O O . ALA A 1 237 ? -48.965 4.308 21.765 1.00 27.45 237 ALA A O 1
ATOM 1756 N N . GLN A 1 238 ? -49.281 5.045 19.663 1.00 22.11 238 GLN A N 1
ATOM 1757 C CA . GLN A 1 238 ? -50.719 5.224 19.871 1.00 24.44 238 GLN A CA 1
ATOM 1758 C C . GLN A 1 238 ? -51.410 3.899 20.169 1.00 24.56 238 GLN A C 1
ATOM 1759 O O . GLN A 1 238 ? -52.290 3.828 21.036 1.00 29.43 238 GLN A O 1
ATOM 1765 N N . LYS A 1 239 ? -51.026 2.841 19.452 1.00 28.71 239 LYS A N 1
ATOM 1766 C CA . LYS A 1 239 ? -51.642 1.531 19.639 1.00 29.72 239 LYS A CA 1
ATOM 1767 C C . LYS A 1 239 ? -51.399 0.987 21.049 1.00 26.68 239 LYS A C 1
ATOM 1768 O O . LYS A 1 239 ? -52.292 0.383 21.661 1.00 27.52 239 LYS A O 1
ATOM 1774 N N . PHE A 1 240 ? -50.201 1.187 21.585 1.00 22.97 240 PHE A N 1
ATOM 1775 C CA . PHE A 1 240 ? -49.861 0.583 22.868 1.00 26.50 240 PHE A CA 1
ATOM 1776 C C . PHE A 1 240 ? -50.141 1.491 24.063 1.00 28.17 240 PHE A C 1
ATOM 1777 O O . PHE A 1 240 ? -50.101 1.012 25.206 1.00 30.19 240 PHE A O 1
ATOM 1785 N N . LEU A 1 241 ? -50.466 2.762 23.830 1.00 24.84 241 LEU A N 1
ATOM 1786 C CA . LEU A 1 241 ? -50.975 3.617 24.897 1.00 25.76 241 LEU A CA 1
ATOM 1787 C C . LEU A 1 241 ? -52.393 3.208 25.288 1.00 31.74 241 LEU A C 1
ATOM 1788 O O . LEU A 1 241 ? -53.222 2.868 24.439 1.00 29.59 241 LEU A O 1
ATOM 1793 N N . ARG A 1 242 ? -52.678 3.264 26.580 1.00 31.71 242 ARG A N 1
ATOM 1794 C CA . ARG A 1 242 ? -54.048 3.131 27.031 1.00 29.56 242 ARG A CA 1
ATOM 1795 C C . ARG A 1 242 ? -54.779 4.471 26.920 1.00 31.47 242 ARG A C 1
ATOM 1796 O O . ARG A 1 242 ? -54.151 5.537 26.819 1.00 28.14 242 ARG A O 1
ATOM 1804 N N . PRO A 1 243 ? -56.112 4.446 26.905 1.00 36.30 243 PRO A N 1
ATOM 1805 C CA . PRO A 1 243 ? -56.855 5.710 26.935 1.00 37.85 243 PRO A CA 1
ATOM 1806 C C . PRO A 1 243 ? -56.489 6.474 28.195 1.00 39.98 243 PRO A C 1
ATOM 1807 O O . PRO A 1 243 ? -56.349 5.894 29.273 1.00 36.18 243 PRO A O 1
ATOM 1811 N N . GLY A 1 244 ? -56.281 7.777 28.043 1.00 31.52 244 GLY A N 1
ATOM 1812 C CA . GLY A 1 244 ? -55.786 8.592 29.126 1.00 34.88 244 GLY A CA 1
ATOM 1813 C C . GLY A 1 244 ? -54.276 8.643 29.236 1.00 31.29 244 GLY A C 1
ATOM 1814 O O . GLY A 1 244 ? -53.752 9.507 29.941 1.00 33.51 244 GLY A O 1
ATOM 1815 N N . GLY A 1 245 ? -53.565 7.744 28.567 1.00 29.76 245 GLY A N 1
ATOM 1816 C CA . GLY A 1 245 ? -52.121 7.798 28.578 1.00 27.97 245 GLY A CA 1
ATOM 1817 C C . GLY A 1 245 ? -51.585 8.950 27.745 1.00 32.31 245 GLY A C 1
ATOM 1818 O O . GLY A 1 245 ? -52.270 9.521 26.896 1.00 30.86 245 GLY A O 1
ATOM 1819 N N . ARG A 1 246 ? -50.318 9.279 27.981 1.00 25.75 246 ARG A N 1
ATOM 1820 C CA . ARG A 1 246 ? -49.699 10.469 27.419 1.00 26.81 246 ARG A CA 1
ATOM 1821 C C . ARG A 1 246 ? -48.584 10.096 26.459 1.00 29.61 246 ARG A C 1
ATOM 1822 O O . ARG A 1 246 ? -47.739 9.255 26.777 1.00 25.23 246 ARG A O 1
ATOM 1830 N N . LEU A 1 247 ? -48.580 10.729 25.292 1.00 23.47 247 LEU A N 1
ATOM 1831 C CA . LEU A 1 247 ? -47.445 10.679 24.384 1.00 23.51 247 LEU A CA 1
A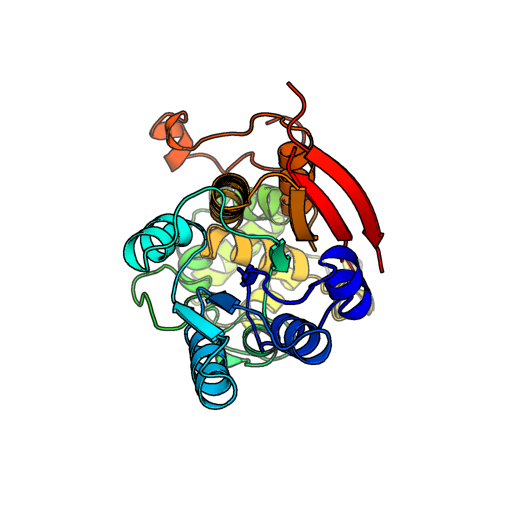TOM 1832 C C . LEU A 1 247 ? -46.670 11.992 24.507 1.00 25.35 247 LEU A C 1
ATOM 1833 O O . LEU A 1 247 ? -47.267 13.071 24.515 1.00 25.41 247 LEU A O 1
ATOM 1838 N N . VAL A 1 248 ? -45.355 11.904 24.655 1.00 22.13 248 VAL A N 1
ATOM 1839 C CA . VAL A 1 248 ? -44.507 13.094 24.707 1.00 21.87 248 VAL A CA 1
ATOM 1840 C C . VAL A 1 248 ? -43.416 12.909 23.666 1.00 22.55 248 VAL A C 1
ATOM 1841 O O . VAL A 1 248 ? -42.665 11.929 23.722 1.00 22.94 248 VAL A O 1
ATOM 1845 N N . ALA A 1 249 ? -43.318 13.845 22.716 1.00 21.56 249 ALA A N 1
ATOM 1846 C CA . ALA A 1 249 ? -42.319 13.715 21.661 1.00 20.35 249 ALA A CA 1
ATOM 1847 C C . ALA A 1 249 ? -41.504 15.000 21.566 1.00 24.21 249 ALA A C 1
ATOM 1848 O O . ALA A 1 249 ? -42.051 16.101 21.651 1.00 22.00 249 ALA A O 1
ATOM 1850 N N . LEU A 1 250 ? -40.192 14.854 21.418 1.00 18.05 250 LEU A N 1
ATOM 1851 C CA . LEU A 1 250 ? -39.289 15.988 21.260 1.00 22.75 250 LEU A CA 1
ATOM 1852 C C . LEU A 1 250 ? -38.737 15.932 19.847 1.00 21.74 250 LEU A C 1
ATOM 1853 O O . LEU A 1 250 ? -38.085 14.954 19.486 1.00 19.45 250 LEU A O 1
ATOM 1858 N N . SER A 1 251 ? -38.987 16.979 19.066 1.00 22.90 251 SER A N 1
ATOM 1859 C CA . SER A 1 251 ? -38.517 17.082 17.694 1.00 21.54 251 SER A CA 1
ATOM 1860 C C . SER A 1 251 ? -37.463 18.176 17.600 1.00 25.18 251 SER A C 1
ATOM 1861 O O . SER A 1 251 ? -37.483 19.148 18.363 1.00 22.58 251 SER A O 1
ATOM 1864 N N . PHE A 1 252 ? -36.551 18.018 16.637 1.00 18.73 252 PHE A N 1
ATOM 1865 C CA . PHE A 1 252 ? -35.416 18.919 16.502 1.00 23.30 252 PHE A CA 1
ATOM 1866 C C . PHE A 1 252 ? -35.197 19.358 15.071 1.00 30.83 252 PHE A C 1
ATOM 1867 O O . PHE A 1 252 ? -34.225 20.066 14.800 1.00 35.36 252 PHE A O 1
ATOM 1875 N N . HIS A 1 253 ? -36.074 18.968 14.164 1.00 22.63 253 HIS A N 1
ATOM 1876 C CA . HIS A 1 253 ? -35.927 19.216 12.743 1.00 26.48 253 HIS A CA 1
ATOM 1877 C C . HIS A 1 253 ? -37.315 19.476 12.180 1.00 23.97 253 HIS A C 1
ATOM 1878 O O . HIS A 1 253 ? -38.307 18.946 12.684 1.00 25.86 253 HIS A O 1
ATOM 1885 N N . SER A 1 254 ? -37.380 20.314 11.145 1.00 23.96 254 SER A N 1
ATOM 1886 C CA . SER A 1 254 ? -38.667 20.706 10.572 1.00 27.36 254 SER A CA 1
ATOM 1887 C C . SER A 1 254 ? -39.486 19.503 10.101 1.00 24.42 254 SER A C 1
ATOM 1888 O O . SER A 1 254 ? -40.706 19.464 10.288 1.00 19.89 254 SER A O 1
ATOM 1891 N N . LEU A 1 255 ? -38.850 18.523 9.458 1.00 26.06 255 LEU A N 1
ATOM 1892 C CA . LEU A 1 255 ? -39.618 17.422 8.885 1.00 25.62 255 LEU A CA 1
ATOM 1893 C C . LEU A 1 255 ? -40.207 16.536 9.975 1.00 23.06 255 LEU A C 1
ATOM 1894 O O . LEU A 1 255 ? -41.402 16.215 9.946 1.00 25.64 255 LEU A O 1
ATOM 1899 N N . GLU A 1 256 ? -39.398 16.158 10.965 1.00 19.38 256 GLU A N 1
ATOM 1900 C CA . GLU A 1 256 ? -39.946 15.301 12.010 1.00 21.20 256 GLU A CA 1
ATOM 1901 C C . GLU A 1 256 ? -40.975 16.049 12.857 1.00 21.54 256 GLU A C 1
ATOM 1902 O O . GLU A 1 256 ? -41.951 15.438 13.311 1.00 21.51 256 GLU A O 1
ATOM 1908 N N . ASP A 1 257 ? -40.818 17.364 13.039 1.00 18.23 257 ASP A N 1
ATOM 1909 C CA . ASP A 1 257 ? -41.842 18.095 13.784 1.00 23.72 257 ASP A CA 1
ATOM 1910 C C . ASP A 1 257 ? -43.164 18.099 13.030 1.00 22.08 257 ASP A C 1
ATOM 1911 O O . ASP A 1 257 ? -44.232 17.890 13.621 1.00 22.05 257 ASP A O 1
ATOM 1916 N N . ARG A 1 258 ? -43.108 18.326 11.716 1.00 20.77 258 ARG A N 1
ATOM 1917 C CA . ARG A 1 258 ? -44.320 18.323 10.907 1.00 24.24 258 ARG A CA 1
ATOM 1918 C C . ARG A 1 258 ? -45.005 16.969 10.932 1.00 22.31 258 ARG A C 1
ATOM 1919 O O . ARG A 1 258 ? -46.238 16.903 10.887 1.00 22.96 258 ARG A O 1
ATOM 1927 N N . ILE A 1 259 ? -44.226 15.887 11.002 1.00 19.46 259 ILE A N 1
ATOM 1928 C CA . ILE A 1 259 ? -44.793 14.542 11.075 1.00 22.74 259 ILE A CA 1
ATOM 1929 C C . ILE A 1 259 ? -45.507 14.341 12.404 1.00 19.97 259 ILE A C 1
ATOM 1930 O O . ILE A 1 259 ? -46.659 13.894 12.437 1.00 21.20 259 ILE A O 1
ATOM 1935 N N . VAL A 1 260 ? -44.833 14.660 13.517 1.00 19.99 260 VAL A N 1
ATOM 1936 C CA . VAL A 1 260 ? -45.478 14.584 14.832 1.00 23.79 260 VAL A CA 1
ATOM 1937 C C . VAL A 1 260 ? -46.740 15.433 14.857 1.00 20.02 260 VAL A C 1
ATOM 1938 O O . VAL A 1 260 ? -47.805 14.991 15.309 1.00 22.31 260 VAL A O 1
ATOM 1942 N N . LYS A 1 261 ? -46.624 16.681 14.402 1.00 18.67 261 LYS A N 1
ATOM 1943 C CA . LYS A 1 261 ? -47.767 17.589 14.383 1.00 20.12 261 LYS A CA 1
ATOM 1944 C C . LYS A 1 261 ? -48.948 16.981 13.639 1.00 23.55 261 LYS A C 1
ATOM 1945 O O . LYS A 1 261 ? -50.076 16.958 14.147 1.00 22.11 261 LYS A O 1
ATOM 1951 N N . ARG A 1 262 ? -48.718 16.521 12.410 1.00 24.55 262 ARG A N 1
ATOM 1952 C CA . ARG A 1 262 ? -49.833 16.021 11.612 1.00 27.54 262 ARG A CA 1
ATOM 1953 C C . ARG A 1 262 ? -50.388 14.734 12.211 1.00 27.58 262 ARG A C 1
ATOM 1954 O O . ARG A 1 262 ? -51.606 14.510 12.213 1.00 26.40 262 ARG A O 1
ATOM 1962 N N . PHE A 1 263 ? -49.500 13.881 12.721 1.00 23.51 263 PHE A N 1
ATOM 1963 C CA . PHE A 1 263 ? -49.935 12.684 13.432 1.00 25.90 263 PHE A CA 1
ATOM 1964 C C . PHE A 1 263 ? -50.883 13.032 14.573 1.00 27.48 263 PHE A C 1
ATOM 1965 O O . PHE A 1 263 ? -51.949 12.421 14.717 1.00 27.39 263 PHE A O 1
ATOM 1973 N N . LEU A 1 264 ? -50.507 14.007 15.409 1.00 25.85 264 LEU A N 1
ATOM 1974 C CA . LEU A 1 264 ? -51.358 14.346 16.550 1.00 30.99 264 LEU A CA 1
ATOM 1975 C C . LEU A 1 264 ? -52.669 14.982 16.106 1.00 31.52 264 LEU A C 1
ATOM 1976 O O . LEU A 1 264 ? -53.674 14.901 16.823 1.00 31.58 264 LEU A O 1
ATOM 1981 N N . LEU A 1 265 ? -52.683 15.621 14.941 1.00 22.96 265 LEU A N 1
ATOM 1982 C CA . LEU A 1 265 ? -53.921 16.150 14.391 1.00 24.46 265 LEU A CA 1
ATOM 1983 C C . LEU A 1 265 ? -54.768 15.086 13.705 1.00 27.71 265 LEU A C 1
ATOM 1984 O O . LEU A 1 265 ? -55.818 15.424 13.157 1.00 30.24 265 LEU A O 1
ATOM 1989 N N . GLY A 1 266 ? -54.340 13.822 13.716 1.00 32.38 266 GLY A N 1
ATOM 1990 C CA . GLY A 1 266 ? -55.063 12.786 13.002 1.00 32.72 266 GLY A CA 1
ATOM 1991 C C . GLY A 1 266 ? -55.054 12.927 11.494 1.00 35.78 266 GLY A C 1
ATOM 1992 O O . GLY A 1 266 ? -55.958 12.424 10.822 1.00 35.74 266 GLY A O 1
ATOM 1993 N N . ILE A 1 267 ? -54.064 13.598 10.934 1.00 33.63 267 ILE A N 1
ATOM 1994 C CA . ILE A 1 267 ? -53.992 13.789 9.491 1.00 36.05 267 ILE A CA 1
ATOM 1995 C C . ILE A 1 267 ? -53.205 12.631 8.892 1.00 40.32 267 ILE A C 1
ATOM 1996 O O . ILE A 1 267 ? -52.102 12.321 9.353 1.00 35.81 267 ILE A O 1
ATOM 2001 N N . SER A 1 268 ? -53.768 11.996 7.867 1.00 46.89 268 SER A N 1
ATOM 2002 C CA . SER A 1 268 ? -53.115 10.856 7.237 1.00 46.72 268 SER A CA 1
ATOM 2003 C C . SER A 1 268 ? -51.875 11.291 6.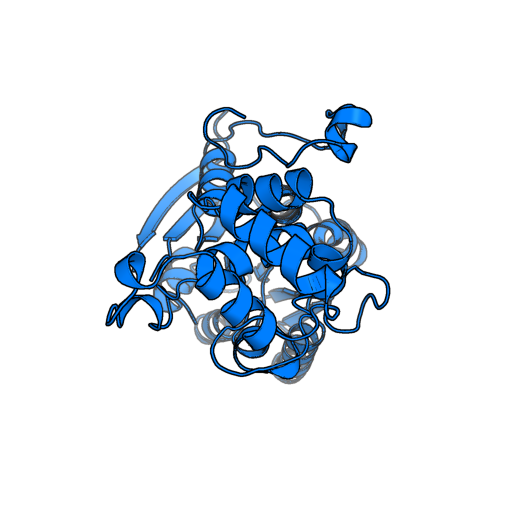464 1.00 37.85 268 SER A C 1
ATOM 2004 O O . SER A 1 268 ? -51.874 12.321 5.784 1.00 36.74 268 SER A O 1
ATOM 2007 N N . MET A 1 269 ? -50.816 10.493 6.566 1.00 35.52 269 MET A N 1
ATOM 2008 C CA . MET A 1 269 ? -49.595 10.712 5.806 1.00 35.79 269 MET A CA 1
ATOM 2009 C C . MET A 1 269 ? -49.243 9.450 5.031 1.00 42.82 269 MET A C 1
ATOM 2010 O O . MET A 1 269 ? -49.870 8.399 5.188 1.00 36.74 269 MET A O 1
ATOM 2015 N N . THR A 1 270 ? -48.201 9.570 4.207 1.00 43.02 270 THR A N 1
ATOM 2016 C CA . THR A 1 270 ? -47.871 8.544 3.225 1.00 42.23 270 THR A CA 1
ATOM 2017 C C . THR A 1 270 ? -47.449 7.242 3.891 1.00 33.89 270 THR A C 1
ATOM 2018 O O . THR A 1 270 ? -46.479 7.206 4.657 1.00 37.33 270 THR A O 1
ATOM 2022 N N . GLU A 1 271 ? -48.185 6.174 3.593 1.00 36.94 271 GLU A N 1
ATOM 2023 C CA . GLU A 1 271 ? -47.753 4.811 3.881 1.00 41.99 271 GLU A CA 1
ATOM 2024 C C . GLU A 1 271 ? -47.007 4.267 2.669 1.00 37.58 271 GLU A C 1
ATOM 2025 O O . GLU A 1 271 ? -47.516 4.331 1.545 1.00 36.22 271 GLU A O 1
ATOM 2031 N N . ARG A 1 272 ? -45.808 3.725 2.899 1.00 41.50 272 ARG A N 1
ATOM 2032 C CA . ARG A 1 272 ? -45.001 3.229 1.785 1.00 44.06 272 ARG A CA 1
ATOM 2033 C C . ARG A 1 272 ? -45.742 2.166 0.988 1.00 39.69 272 ARG A C 1
ATOM 2034 O O . ARG A 1 272 ? -45.650 2.129 -0.246 1.00 43.34 272 ARG A O 1
ATOM 2042 N N . PHE A 1 273 ? -46.506 1.308 1.674 1.00 36.78 273 PHE A N 1
ATOM 2043 C CA . PHE A 1 273 ? -47.273 0.262 1.005 1.00 39.12 273 PHE A CA 1
ATOM 2044 C C . PHE A 1 273 ? -48.253 0.829 -0.021 1.00 41.28 273 PHE A C 1
ATOM 2045 O O . PHE A 1 273 ? -48.733 0.082 -0.882 1.00 44.22 273 PHE A O 1
ATOM 2053 N N . ASN A 1 274 ? -48.558 2.129 0.039 1.00 38.83 274 ASN A N 1
ATOM 2054 C CA . ASN A 1 274 ? -49.436 2.759 -0.944 1.00 42.73 274 ASN A CA 1
ATOM 2055 C C . ASN A 1 274 ? -48.676 3.439 -2.077 1.00 36.59 274 ASN A C 1
ATOM 2056 O O . ASN A 1 274 ? -49.308 3.919 -3.019 1.00 42.03 274 ASN A O 1
ATOM 2061 N N . LEU A 1 275 ? -47.349 3.503 -2.001 1.00 36.58 275 LEU A N 1
ATOM 2062 C CA . LEU A 1 275 ? -46.533 4.049 -3.078 1.00 35.18 275 LEU A CA 1
ATOM 2063 C C . LEU A 1 275 ? -46.230 2.957 -4.100 1.00 37.19 275 LEU A C 1
ATOM 2064 O O . LEU A 1 275 ? -45.921 1.822 -3.731 1.00 33.85 275 LEU A O 1
ATOM 2069 N N . SER A 1 276 ? -46.310 3.301 -5.385 1.00 37.52 276 SER A N 1
ATOM 2070 C CA . SER A 1 276 ? -45.892 2.354 -6.413 1.00 35.23 276 SER A CA 1
ATOM 2071 C C . SER A 1 276 ? -44.428 1.974 -6.203 1.00 36.71 276 SER A C 1
ATOM 2072 O O . SER A 1 276 ? -43.654 2.708 -5.578 1.00 32.79 276 SER A O 1
ATOM 2075 N N . VAL A 1 277 ? -44.041 0.814 -6.741 1.00 36.69 277 VAL A N 1
ATOM 2076 C CA . VAL A 1 277 ? -42.636 0.424 -6.630 1.00 35.19 277 VAL A CA 1
ATOM 2077 C C . VAL A 1 277 ? -41.742 1.498 -7.247 1.00 31.04 277 VAL A C 1
ATOM 2078 O O . VAL A 1 277 ? -40.728 1.898 -6.656 1.00 32.42 277 VAL A O 1
ATOM 2082 N N . ARG A 1 278 ? -42.130 2.019 -8.418 1.00 30.27 278 ARG A N 1
ATOM 2083 C CA . ARG A 1 278 ? -41.369 3.103 -9.040 1.00 37.73 278 ARG A CA 1
ATOM 2084 C C . ARG A 1 278 ? -41.202 4.287 -8.086 1.00 35.71 278 ARG A C 1
ATOM 2085 O O . ARG A 1 278 ? -40.093 4.804 -7.915 1.00 36.88 278 ARG A O 1
ATOM 2093 N N . GLN A 1 279 ? -42.292 4.714 -7.437 1.00 36.26 279 GLN A N 1
ATOM 2094 C CA . GLN A 1 279 ? -42.212 5.839 -6.504 1.00 39.01 279 GLN A CA 1
ATOM 2095 C C . GLN A 1 279 ? -41.275 5.534 -5.342 1.00 45.40 279 GLN A C 1
ATOM 2096 O O . GLN A 1 279 ? -40.460 6.383 -4.955 1.00 40.90 279 GLN A O 1
ATOM 2102 N N . GLN A 1 280 ? -41.381 4.329 -4.766 1.00 45.52 280 GLN A N 1
ATOM 2103 C CA . GLN A 1 280 ? -40.505 3.961 -3.657 1.00 40.18 280 GLN A CA 1
ATOM 2104 C C . GLN A 1 280 ? -39.055 3.874 -4.097 1.00 39.80 280 GLN A C 1
ATOM 2105 O O . GLN A 1 280 ? -38.151 4.078 -3.284 1.00 32.72 280 GLN A O 1
ATOM 2111 N N . VAL A 1 281 ? -38.814 3.551 -5.365 1.00 38.78 281 VAL A N 1
ATOM 2112 C CA . VAL A 1 281 ? -37.439 3.419 -5.826 1.00 42.00 281 VAL A CA 1
ATOM 2113 C C . VAL A 1 281 ? -36.874 4.776 -6.230 1.00 42.35 281 VAL A C 1
ATOM 2114 O O . VAL A 1 281 ? -35.735 5.109 -5.883 1.00 38.79 281 VAL A O 1
ATOM 2118 N N . MET A 1 282 ? -37.664 5.591 -6.937 1.00 32.80 282 MET A N 1
ATOM 2119 C CA . MET A 1 282 ? -37.112 6.723 -7.670 1.00 37.22 282 MET A CA 1
ATOM 2120 C C . MET A 1 282 ? -37.318 8.085 -7.006 1.00 45.86 282 MET A C 1
ATOM 2121 O O . MET A 1 282 ? -36.722 9.063 -7.473 1.00 38.53 282 MET A O 1
ATOM 2126 N N . LYS A 1 283 ? -38.120 8.189 -5.941 1.00 40.84 283 LYS A N 1
ATOM 2127 C CA . LYS A 1 283 ? -38.412 9.487 -5.337 1.00 34.27 283 LYS A CA 1
ATOM 2128 C C . LYS A 1 283 ? -38.045 9.523 -3.858 1.00 37.54 283 LYS A C 1
ATOM 2129 O O . LYS A 1 283 ? -38.035 8.498 -3.167 1.00 31.38 283 LYS A O 1
ATOM 2135 N N . THR A 1 284 ? -37.723 10.719 -3.375 1.00 36.19 284 THR A N 1
ATOM 2136 C CA . THR A 1 284 ? -37.545 10.896 -1.945 1.00 36.39 284 THR A CA 1
ATOM 2137 C C . THR A 1 284 ? -38.908 10.936 -1.258 1.00 28.37 284 THR A C 1
ATOM 2138 O O . THR A 1 284 ? -39.937 11.214 -1.877 1.00 29.36 284 THR A O 1
ATOM 2142 N N . SER A 1 285 ? -38.909 10.643 0.038 1.00 27.24 285 SER A N 1
ATOM 2143 C CA . SER A 1 285 ? -40.166 10.606 0.773 1.00 32.48 285 SER A CA 1
ATOM 2144 C C . SER A 1 285 ? -40.703 12.024 0.932 1.00 35.49 285 SER A C 1
ATOM 2145 O O . SER A 1 285 ? -39.937 12.980 1.103 1.00 30.32 285 SER A O 1
ATOM 2148 N N . GLN A 1 286 ? -42.026 12.158 0.879 1.00 32.45 286 GLN A N 1
ATOM 2149 C CA . GLN A 1 286 ? -42.694 13.433 1.106 1.00 31.28 286 GLN A CA 1
ATOM 2150 C C . GLN A 1 286 ? -43.208 13.577 2.530 1.00 33.70 286 GLN A C 1
ATOM 2151 O O . GLN A 1 286 ? -43.894 14.557 2.831 1.00 29.64 286 GLN A O 1
ATOM 2157 N N . LEU A 1 287 ? -42.910 12.619 3.405 1.00 27.39 287 LEU A N 1
ATOM 2158 C CA . LEU A 1 287 ? -43.293 12.748 4.801 1.00 28.90 287 LEU A CA 1
ATOM 2159 C C . LEU A 1 287 ? -42.750 14.050 5.369 1.00 30.08 287 LEU A C 1
ATOM 2160 O O . LEU A 1 287 ? -41.559 14.352 5.233 1.00 26.26 287 LEU A O 1
ATOM 2165 N N . GLY A 1 288 ? -43.629 14.831 5.996 1.00 28.19 288 GLY A N 1
ATOM 2166 C CA . GLY A 1 288 ? -43.188 16.054 6.635 1.00 25.62 288 GLY A CA 1
ATOM 2167 C C . GLY A 1 288 ? -43.047 17.259 5.721 1.00 32.42 288 GLY A C 1
ATOM 2168 O O . GLY A 1 288 ? -42.734 18.352 6.214 1.00 32.03 288 GLY A O 1
ATOM 2169 N N . SER A 1 289 ? -43.270 17.106 4.420 1.00 35.36 289 SER A N 1
ATOM 2170 C CA . SER A 1 289 ? -43.126 18.208 3.478 1.00 42.98 289 SER A CA 1
ATOM 2171 C C . SER A 1 289 ? -44.435 18.991 3.340 1.00 46.80 289 SER A C 1
ATOM 2172 O O . SER A 1 289 ? -45.501 18.563 3.786 1.00 38.73 289 SER A O 1
ATOM 2175 N N . ASP A 1 290 ? -44.346 20.141 2.666 1.00 60.68 290 ASP A N 1
ATOM 2176 C CA . ASP A 1 290 ? -45.489 21.049 2.580 1.00 69.91 290 ASP A CA 1
ATOM 2177 C C . ASP A 1 290 ? -46.619 20.473 1.731 1.00 66.18 290 ASP A C 1
ATOM 2178 O O . ASP A 1 290 ? -47.790 20.541 2.125 1.00 63.86 290 ASP A O 1
ATOM 2183 N N . HIS A 1 291 ? -46.299 19.913 0.570 1.00 63.97 291 HIS A N 1
ATOM 2184 C CA . HIS A 1 291 ? -47.301 19.390 -0.360 1.00 69.19 291 HIS A CA 1
ATOM 2185 C C . HIS A 1 291 ? -47.074 17.891 -0.541 1.00 69.43 291 HIS A C 1
ATOM 2186 O O . HIS A 1 291 ? -46.578 17.440 -1.579 1.00 74.16 291 HIS A O 1
ATOM 2193 N N . GLU A 1 292 ? -47.445 17.120 0.477 1.00 59.45 292 GLU A N 1
ATOM 2194 C CA . GLU A 1 292 ? -47.309 15.667 0.449 1.00 54.54 292 GLU A CA 1
ATOM 2195 C C . GLU A 1 292 ? -48.528 15.000 -0.189 1.00 54.20 292 GLU A C 1
ATOM 2196 O O . GLU A 1 292 ? -49.667 15.418 0.038 1.00 56.11 292 GLU A O 1
ATOM 2202 N N . PRO A 1 303 ? -62.726 10.482 14.038 1.00 72.51 303 PRO A N 1
ATOM 2203 C CA . PRO A 1 303 ? -62.982 11.458 15.104 1.00 74.62 303 PRO A CA 1
ATOM 2204 C C . PRO A 1 303 ? -61.714 11.881 15.847 1.00 65.36 303 PRO A C 1
ATOM 2205 O O . PRO A 1 303 ? -60.613 11.554 15.410 1.00 63.08 303 PRO A O 1
ATOM 2209 N N . LEU A 1 304 ? -61.884 12.602 16.955 1.00 58.24 304 LEU A N 1
ATOM 2210 C CA . LEU A 1 304 ? -60.750 13.099 17.724 1.00 47.49 304 LEU A CA 1
ATOM 2211 C C . LEU A 1 304 ? -60.080 11.963 18.483 1.00 36.94 304 LEU A C 1
ATOM 2212 O O . LEU A 1 304 ? -60.740 11.197 19.194 1.00 41.48 304 LEU A O 1
ATOM 2217 N N . MET A 1 305 ? -58.764 11.856 18.348 1.00 34.20 305 MET A N 1
ATOM 2218 C CA . MET A 1 305 ? -58.035 10.795 19.022 1.00 35.21 305 MET A CA 1
ATOM 2219 C C . MET A 1 305 ? -57.127 11.282 20.140 1.00 35.98 305 MET A C 1
ATOM 2220 O O . MET A 1 305 ? -56.635 10.455 20.919 1.00 32.21 305 MET A O 1
ATOM 2225 N N . TRP A 1 306 ? -56.920 12.592 20.264 1.00 33.09 306 TRP A N 1
ATOM 2226 C CA . TRP A 1 306 ? -55.933 13.132 21.186 1.00 30.99 306 TRP A CA 1
ATOM 2227 C C . TRP A 1 306 ? -56.477 14.388 21.851 1.00 37.15 306 TRP A C 1
ATOM 2228 O O . TRP A 1 306 ? -57.359 15.054 21.310 1.00 33.77 306 TRP A O 1
ATOM 2239 N N . GLU A 1 307 ? -55.953 14.704 23.033 1.00 33.37 307 GLU A N 1
ATOM 2240 C CA . GLU A 1 307 ? -56.052 16.053 23.587 1.00 28.15 307 GLU A CA 1
ATOM 2241 C C . GLU A 1 307 ? -54.632 16.605 23.637 1.00 33.05 307 GLU A C 1
ATOM 2242 O O . GLU A 1 307 ? -53.770 16.036 24.314 1.00 26.41 307 GLU A O 1
ATOM 2248 N N . LEU A 1 308 ? -54.379 17.684 22.893 1.00 26.72 308 LEU A N 1
ATOM 2249 C CA . LEU A 1 308 ? -53.028 18.231 22.767 1.00 29.51 308 LEU A CA 1
ATOM 2250 C C . LEU A 1 308 ? -52.768 19.141 23.963 1.00 26.21 308 LEU A C 1
ATOM 2251 O O . LEU A 1 308 ? -53.372 20.205 24.072 1.00 27.41 308 LEU A O 1
ATOM 2256 N N . ILE A 1 309 ? -51.881 18.731 24.870 1.00 27.06 309 ILE A N 1
ATOM 2257 C CA . ILE A 1 309 ? -51.767 19.396 26.166 1.00 26.51 309 ILE A CA 1
ATOM 2258 C C . ILE A 1 309 ? -50.499 20.233 26.335 1.00 27.83 309 ILE A C 1
ATOM 2259 O O . ILE A 1 309 ? -50.425 21.017 27.301 1.00 26.98 309 ILE A O 1
ATOM 2264 N N . HIS A 1 310 ? -49.524 20.133 25.437 1.00 27.48 310 HIS A N 1
ATOM 2265 C CA . HIS A 1 310 ? -48.352 20.994 25.539 1.00 31.94 310 HIS A CA 1
ATOM 2266 C C . HIS A 1 310 ? -47.706 21.163 24.173 1.00 27.30 310 HIS A C 1
ATOM 2267 O O . HIS A 1 310 ? -47.637 20.211 23.386 1.00 22.58 310 HIS A O 1
ATOM 2274 N N . LYS A 1 311 ? -47.218 22.378 23.911 1.00 24.70 311 LYS A N 1
ATOM 2275 C CA . LYS A 1 311 ? -46.224 22.615 22.861 1.00 26.09 311 LYS A CA 1
ATOM 2276 C C . LYS A 1 311 ? -45.247 23.667 23.370 1.00 26.06 311 LYS A C 1
ATOM 2277 O O . LYS A 1 311 ? -45.659 24.790 23.653 1.00 25.11 311 LYS A O 1
ATOM 2283 N N . LYS A 1 312 ? -43.969 23.310 23.500 1.00 26.26 312 LYS A N 1
ATOM 2284 C CA . LYS A 1 312 ? -42.990 24.200 24.112 1.00 31.31 312 LYS A CA 1
ATOM 2285 C C . LYS A 1 312 ? -41.674 24.117 23.357 1.00 33.00 312 LYS A C 1
ATOM 2286 O O . LYS A 1 312 ? -41.326 23.068 22.813 1.00 28.86 312 LYS A O 1
ATOM 2288 N N . VAL A 1 313 ? -40.928 25.226 23.351 1.00 35.87 313 VAL A N 1
ATOM 2289 C CA . VAL A 1 313 ? -39.597 25.262 22.758 1.00 42.49 313 VAL A CA 1
ATOM 2290 C C . VAL A 1 313 ? -38.603 25.778 23.787 1.00 47.16 313 VAL A C 1
ATOM 2291 O O . VAL A 1 313 ? -38.972 26.384 24.795 1.00 43.88 313 VAL A O 1
ATOM 2295 N N . LEU A 1 314 ? -37.323 25.543 23.510 1.00 57.46 314 LEU A N 1
ATOM 2296 C CA . LEU A 1 314 ? -36.244 26.073 24.344 1.00 66.40 314 LEU A CA 1
ATOM 2297 C C . LEU A 1 314 ? -36.033 27.569 24.096 1.00 68.33 314 LEU A C 1
ATOM 2298 O O . LEU A 1 314 ? -36.343 28.405 24.950 1.00 67.49 314 LEU A O 1
ATOM 2300 N N . ARG A 1 328 ? -31.162 26.198 20.198 1.00 72.82 328 ARG A N 1
ATOM 2301 C CA . ARG A 1 328 ? -31.821 24.898 20.225 1.00 67.99 328 ARG A CA 1
ATOM 2302 C C . ARG A 1 328 ? -32.964 24.835 19.211 1.00 66.65 328 ARG A C 1
ATOM 2303 O O . ARG A 1 328 ? -33.729 25.786 19.044 1.00 61.37 328 ARG A O 1
ATOM 2311 N N . SER A 1 329 ? -33.067 23.705 18.525 1.00 62.03 329 SER A N 1
ATOM 2312 C CA . SER A 1 329 ? -34.194 23.431 17.647 1.00 57.76 329 SER A CA 1
ATOM 2313 C C . SER A 1 329 ? -35.305 22.658 18.353 1.00 49.95 329 SER A C 1
ATOM 2314 O O . SER A 1 329 ? -36.264 22.232 17.698 1.00 47.32 329 SER A O 1
ATOM 2317 N N . ALA A 1 330 ? -35.207 22.493 19.670 1.00 43.48 330 ALA A N 1
ATOM 2318 C CA . ALA A 1 330 ? -36.071 21.561 20.380 1.00 38.50 330 ALA A CA 1
ATOM 2319 C C . ALA A 1 330 ? -37.517 22.038 20.393 1.00 35.03 330 ALA A C 1
ATOM 2320 O O . ALA A 1 330 ? -37.799 23.216 20.624 1.00 38.37 330 ALA A O 1
ATOM 2322 N N . LYS A 1 331 ? -38.441 21.106 20.145 1.00 29.95 331 LYS A N 1
ATOM 2323 C CA . LYS A 1 331 ? -39.866 21.373 20.289 1.00 28.53 331 LYS A CA 1
ATOM 2324 C C . LYS A 1 331 ? -40.527 20.162 20.940 1.00 24.88 331 LYS A C 1
ATOM 2325 O O . LYS A 1 331 ? -40.445 19.050 20.414 1.00 24.91 331 LYS A O 1
ATOM 2331 N N . LEU A 1 332 ? -41.168 20.383 22.077 1.00 22.37 332 LEU A N 1
ATOM 2332 C CA . LEU A 1 332 ? -41.875 19.347 22.818 1.00 26.15 332 LEU A CA 1
ATOM 2333 C C . LEU A 1 332 ? -43.353 19.378 22.451 1.00 23.70 332 LEU A C 1
ATOM 2334 O O . LEU A 1 332 ? -43.983 20.428 22.510 1.00 25.38 332 LEU A O 1
ATOM 2339 N N . ARG A 1 333 ? -43.910 18.223 22.131 1.00 25.39 333 ARG A N 1
ATOM 2340 C CA . ARG A 1 333 ? -45.338 18.094 21.900 1.00 23.22 333 ARG A CA 1
ATOM 2341 C C . ARG A 1 333 ? -45.840 16.955 22.770 1.00 20.78 333 ARG A C 1
ATOM 2342 O O . ARG A 1 333 ? -45.295 15.855 22.709 1.00 22.04 333 ARG A O 1
ATOM 2350 N N . ALA A 1 334 ? -46.858 17.221 23.590 1.00 27.18 334 ALA A N 1
ATOM 2351 C CA . ALA A 1 334 ? -47.441 16.202 24.449 1.00 23.26 334 ALA A CA 1
ATOM 2352 C C . ALA A 1 334 ? -48.936 16.090 24.181 1.00 24.45 334 ALA A C 1
ATOM 2353 O O . ALA A 1 334 ? -49.601 17.080 23.879 1.00 22.46 334 ALA A O 1
ATOM 2355 N N . ALA A 1 335 ? -49.470 14.877 24.293 1.00 24.35 335 ALA A N 1
ATOM 2356 C CA . ALA A 1 335 ? -50.887 14.687 24.036 1.00 25.13 335 ALA A CA 1
ATOM 2357 C C . ALA A 1 335 ? -51.417 13.540 24.887 1.00 26.22 335 ALA A C 1
ATOM 2358 O O . ALA A 1 335 ? -50.692 12.598 25.205 1.00 27.32 335 ALA A O 1
ATOM 2360 N N . ILE A 1 336 ? -52.697 13.626 25.239 1.00 26.86 336 ILE A N 1
ATOM 2361 C CA . ILE A 1 336 ? -53.388 12.557 25.952 1.00 28.47 336 ILE A CA 1
ATOM 2362 C C . ILE A 1 336 ? -54.215 11.774 24.942 1.00 30.99 336 ILE A C 1
ATOM 2363 O O . ILE A 1 336 ? -54.971 12.363 24.163 1.00 30.93 336 ILE A O 1
ATOM 2368 N N . LYS A 1 337 ? -54.065 10.450 24.938 1.00 29.51 337 LYS A N 1
ATOM 2369 C CA . LYS A 1 337 ? -54.867 9.617 24.049 1.00 25.84 337 LYS A CA 1
ATOM 2370 C C . LYS A 1 337 ? -56.300 9.526 24.561 1.00 31.74 337 LYS A C 1
ATOM 2371 O O . LYS A 1 337 ? -56.537 9.280 25.749 1.00 30.75 337 LYS A O 1
ATOM 2377 N N . LEU A 1 338 ? -57.259 9.752 23.669 1.00 29.27 338 LEU A N 1
ATOM 2378 C CA . LEU A 1 338 ? -58.674 9.720 24.041 1.00 33.40 338 LEU A CA 1
ATOM 2379 C C . LEU A 1 338 ? -59.243 8.300 23.975 1.00 42.06 338 LEU A C 1
ATOM 2380 O O . LEU A 1 338 ? -58.561 7.376 23.513 1.00 35.25 338 LEU A O 1
#

Nearest PDB structures (foldseek):
  8ipk-assembly1_A  TM=1.003E+00  e=2.991E-65  Homo sapiens
  8ipi-assembly1_A  TM=1.001E+00  e=1.093E-58  Homo sapiens
  8ipl-assembly1_A  TM=9.651E-01  e=6.005E-51  Homo sapiens
  8ipm-assembly1_D  TM=9.623E-01  e=5.423E-48  Homo sapiens
  7pnz-assembly1_b  TM=9.022E-01  e=3.074E-46  Homo sapiens

Solvent-accessible surface area: 15069 Å² total; per-residue (Å²): 117,41,28,32,120,79,0,15,132,4,6,41,5,95,151,61,46,50,3,1,2,1,25,6,10,49,0,20,9,0,92,22,1,3,144,137,39,56,61,8,46,0,27,0,0,17,32,1,42,63,0,57,48,68,0,67,128,12,17,138,139,64,92,174,25,5,93,23,16,46,1,25,31,56,53,0,52,48,49,0,102,172,54,50,10,117,66,31,31,0,24,0,0,2,0,34,14,29,31,19,60,33,6,80,111,56,60,115,31,1,16,25,29,98,41,63,0,38,3,28,1,30,12,0,15,67,80,76,103,140,32,77,21,0,15,72,6,0,48,77,47,91,82,74,35,1,6,48,4,1,50,38,15,1,85,13,97,77,6,162,80,0,0,29,16,0,35,121,25,50,94,150,159,72,0,62,92,0,55,55,0,5,78,24,0,29,63,22,21,77,106,112,48,48,172,114,114,76,61,31,138,46,104,94,73,29,24,0,43,94,0,10,42,0,0,40,5,80,14,0,64,20,8,34,12,4,22,44,0,0,69,9,0,36,93,0,0,115,94,48,2,60,1,0,2,0,2,33,19,58,4,10,17,75,0,1,77,23,14,11,92,39,88,104,13,35,63,111,201,123,49,58,115,184,69,58,97,141,111,35,25,73,2,5,30,100,170,73,172,154,78,15,99,90,46,82,134,39,101,95,212,67,2,55,1,25,1,0,32,36,103

Secondary structure (DSSP, 8-state):
-TTHHHHHHHH---TTEEEEES--TTSHHHHHHHHH--SEEEEEEESSHHHHHHHHHHHHHSTTTEEEEE--HHHHHHHHHHTTPPTT-EEEEEEE-S--HHHHH-GGG---SSS--BS---TTTTS-TTSPPHHHHHHHS-HHHHHHHHHHHH--TTHHHHHHHHHHHHTTS---BHHHHHHHHHHTS-HHHHTT-GGGGSTTT-TTHHHHHHHHHHHHTHHHHHHHHHHHHHHHEEEEEEEEEEE-SHHHHHHHHHHHTT-----GGGS-HHHHHHS---TTSTT----EEEEEEEE----EEEEEEE-

Sequence (311 aa):
PVMVDEVVHCLSPQKGQIFLDMTFGSGGHTKAILQKESDIVLYALDRDPTAYALAEHLSELYPKQIRAMLGQFSQAEALLMKAGVQPGTFDGVLMDLGCSSMQLDTPERGFSLRKDGPLDMRMDGGRYPDMPTAADVVNALDQQALASILRTYGEEKHAKKIASAIVQARSIYPITRTQQLASIVAGAFPPSAIYTRKDLLQRSTHIATKTFQALRIFVNNELNELYTGLKTAQKFLRPGGRLVALSFHSLEDRIVKRFLLGISMTERFNLSVRQQVMKTSQLGSDHEPLMWELIHKKVLRSAKLRAAIKL

Organism: Homo sapiens (NCBI:txid9606)

Foldseek 3Di:
DPPLVVVLVLQVDDAPFEEEEQDCFLVSNVVSNCVVPVNYAYEYEHQAPVSLVNQVVVCVVNVVHYDGYHDFLLCVLVVCVVVVQAWQGHLEYEAEDDDHPCCAVPQQCQQFQPDKHWQALERNPPPDVPQDGLLNDLLPDALVVQLQLLCQQLVDPCSNLLSVLSNVVVVVPRDTMNNSSLVSQVVSDDCVVCPPVVLCVDGCNNSCNSVSRSSNCVSHVVLLSLLSSLVSRLGRHHAQHKYKYKDQDQQSVLLVVCVQVVHDFDDVVPDDPCCVVPHDQCRNPDPGVHFWAWDDWDDDNSIIMTMIGGD

GO terms:
  GO:0071424 rRNA (cytosine-N4-)-methyltransferase activity (F, IDA)
  GO:0005739 mitochondrion (C, IDA)
  GO:0005759 mitochondrial matrix (C, IDA)
  GO:0070475 rRNA base methylation (P, IDA)
  GO:0005759 mitochondrial matrix (C, EXP)
  GO:0180026 mitochondrial small ribosomal subunit assembly (P, IDA)
  GO:0005739 mitochondrion (C, HTP)
  GO:0005515 protein binding (F, IPI)

Radius of gyration: 20.03 Å; Cα contacts (8 Å, |Δi|>4): 586; chains: 1; bounding box: 52×47×51 Å

B-factor: mean 32.99, std 12.68, range [14.4, 95.15]

InterPro domains:
  IPR002903 Ribosomal RNA small subunit methyltransferase H [MF_01007] (72-407)
  IPR002903 Ribosomal RNA small subunit methyltransferase H [PF01795] (71-405)
  IPR002903 Ribosomal RNA small subunit methyltransferase H [PTHR11265] (38-407)
  IPR002903 Ribosomal RNA small subunit methyltransferase H [TIGR00006] (70-404)
  IPR023397 S-adenosyl-L-methionine-dependent methyltransferase, MraW, recognition domain superfamily [G3DSA:1.10.150.170] (180-294)
  IPR023397 S-adenosyl-L-methionine-dependent methyltransferase, MraW, recognition domain superfamily [SSF81799] (182-293)
  IPR029063 S-adenosyl-L-methionine-dependent methyltransferase superfamily [G3DSA:3.40.50.150] (72-404)
  IPR029063 S-adenosyl-L-methionine-dependent methyltransferase superfamily [SSF53335] (72-407)